Protein AF-0000000076747982 (afdb_homodimer)

Nearest PDB structures (foldseek):
  8bt1-assembly1_D  TM=6.580E-01  e=2.877E-02  Escherichia coli O157:H7
  3c4r-assembly1_B  TM=6.077E-01  e=3.330E-02  Escherichia coli O6
  8bt1-assembly1_D  TM=6.579E-01  e=3.708E-02  Escherichia coli O157:H7
  3c4r-assembly1_B  TM=6.077E-01  e=4.510E-02  Escherichia coli O6

Sequence (364 aa):
MQPSLKSVMHNAVVAWRSDATKEQIAEFIARNYHKMKIFEEEDCQPEPILKVPSAHNNPNNTQNLFRYVSRTSIEAKANIMDLLPAVIAAMPKARATAALNQFLNPLGFSVAAIGACNKNANRDQLLADFSKESSEAFRSVLLLSEHATHDQLRDAYRELQESAGSHEPLLHYIETLMAQKGMQPSLKSVMHNAVVAWRSDATKEQIAEFIARNYHKMKIFEEEDCQPEPILKVPSAHNNPNNTQNLFRYVSRTSIEAKANIMDLLPAVIAAMPKARATAALNQFLNPLGFSVAAIGACNKNANRDQLLADFSKESSEAFRSVLLLSEHATHDQLRDAYRELQESAGSHEPLLHYIETLMAQKG

Radius of gyration: 23.71 Å; Cα contacts (8 Å, |Δi|>4): 481; chains: 2; bounding box: 56×58×42 Å

Foldseek 3Di:
DQDDLLVLLLVLLVVCCVPDPLLVLLLQLLCLCVVVVLCPDPPADVDDQADHDDPVRSVVSSVSLNCLSPDDDPVSVNSCVSSVVSSLVSGDQVSSQVSVCSNCVVVPDHDDDDPPCDVCCVPSVLVVQLCVLVVQLVVLVVPQDPPRDPVSVVVNVVSVVSNVVSVVVVVVVVVVVVVVVD/DQDDLLVLLLVLLVVCCVPDPLLVLLLQLLCLCVVVVLCPDPPADVDDQADHDDPVRSVVSSVSLNCLSPDDDPVSVNSCVSSVVSSLVSGDQVSSQVSVCSNCVVVPDHDDDDPPCDVCCLVVVLVVQLCVLVVQLVVLVVPQDPPRDPVSVVVNVVSVVSNVVSVVVVVVVVVVVVVVVD

Organism: NCBI:txid190893

Structure (mmCIF, N/CA/C/O backbone):
data_AF-0000000076747982-model_v1
#
loop_
_entity.id
_entity.type
_entity.pdbx_description
1 polymer 'Bacterial toxin YdaT domain-containing protein'
#
loop_
_atom_site.group_PDB
_atom_site.id
_atom_site.type_symbol
_atom_site.label_atom_id
_atom_site.label_alt_id
_atom_site.label_comp_id
_atom_site.label_asym_id
_atom_site.label_entity_id
_atom_site.label_seq_id
_atom_site.pdbx_PDB_ins_code
_atom_site.Cartn_x
_atom_site.Cartn_y
_atom_site.Cartn_z
_atom_site.occupancy
_atom_site.B_iso_or_equiv
_atom_site.auth_seq_id
_atom_site.auth_comp_id
_atom_site.auth_asym_id
_atom_site.auth_atom_id
_atom_site.pdbx_PDB_model_num
ATOM 1 N N . MET A 1 1 ? -1.372 3.904 -18.062 1 77.06 1 MET A N 1
ATOM 2 C CA . MET A 1 1 ? -1.736 2.535 -17.703 1 77.06 1 MET A CA 1
ATOM 3 C C . MET A 1 1 ? -1.398 2.246 -16.234 1 77.06 1 MET A C 1
ATOM 5 O O . MET A 1 1 ? -0.401 2.748 -15.719 1 77.06 1 MET A O 1
ATOM 9 N N . GLN A 1 2 ? -2.293 1.589 -15.508 1 84.25 2 GLN A N 1
ATOM 10 C CA . GLN A 1 2 ? -2.074 1.188 -14.117 1 84.25 2 GLN A CA 1
ATOM 11 C C . GLN A 1 2 ? -0.955 0.155 -14.016 1 84.25 2 GLN A C 1
ATOM 13 O O . GLN A 1 2 ? -1.057 -0.937 -14.578 1 84.25 2 GLN A O 1
ATOM 18 N N . PRO A 1 3 ? 0.122 0.622 -13.445 1 87.56 3 PRO A N 1
ATOM 19 C CA . PRO A 1 3 ? 1.168 -0.39 -13.281 1 87.56 3 PRO A CA 1
ATOM 20 C C . PRO A 1 3 ? 0.778 -1.486 -12.289 1 87.56 3 PRO A C 1
ATOM 22 O O . PRO A 1 3 ? 0.004 -1.239 -11.367 1 87.56 3 PRO A O 1
ATOM 25 N N . SER A 1 4 ? 1.275 -2.684 -12.555 1 92.81 4 SER A N 1
ATOM 26 C CA . SER A 1 4 ? 1.073 -3.754 -11.586 1 92.81 4 SER A CA 1
ATOM 27 C C . SER A 1 4 ? 1.997 -3.594 -10.383 1 92.81 4 SER A C 1
ATOM 29 O O . SER A 1 4 ? 3.021 -2.914 -10.469 1 92.81 4 SER A O 1
ATOM 31 N N . LEU A 1 5 ? 1.564 -4.172 -9.273 1 94.94 5 LEU A N 1
ATOM 32 C CA . LEU A 1 5 ? 2.412 -4.133 -8.086 1 94.94 5 LEU A CA 1
ATOM 33 C C . LEU A 1 5 ? 3.75 -4.812 -8.352 1 94.94 5 LEU A C 1
ATOM 35 O O . LEU A 1 5 ? 4.801 -4.312 -7.938 1 94.94 5 LEU A O 1
ATOM 39 N N . LYS A 1 6 ? 3.74 -5.906 -9.031 1 94.62 6 LYS A N 1
ATOM 40 C CA . LYS A 1 6 ? 4.965 -6.648 -9.305 1 94.62 6 LYS A CA 1
ATOM 41 C C . LYS A 1 6 ? 5.93 -5.824 -10.156 1 94.62 6 LYS A C 1
ATOM 43 O O . LYS A 1 6 ? 7.137 -5.809 -9.898 1 94.62 6 LYS A O 1
ATOM 48 N N . SER A 1 7 ? 5.395 -5.156 -11.18 1 94.06 7 SER A N 1
ATOM 49 C CA . SER A 1 7 ? 6.246 -4.324 -12.023 1 94.06 7 SER A CA 1
ATOM 50 C C . SER A 1 7 ? 6.879 -3.189 -11.227 1 94.06 7 SER A C 1
ATOM 52 O O . SER A 1 7 ? 8.055 -2.875 -11.414 1 94.06 7 SER A O 1
ATOM 54 N N . VAL A 1 8 ? 6.133 -2.598 -10.375 1 95.62 8 VAL A N 1
ATOM 55 C CA . VAL A 1 8 ? 6.625 -1.501 -9.547 1 95.62 8 VAL A CA 1
ATOM 56 C C . VAL A 1 8 ? 7.707 -2.014 -8.602 1 95.62 8 VAL A C 1
ATOM 58 O O . VAL A 1 8 ? 8.734 -1.354 -8.414 1 95.62 8 VAL A O 1
ATOM 61 N N . MET A 1 9 ? 7.488 -3.207 -8.023 1 96.44 9 MET A N 1
ATOM 62 C CA . MET A 1 9 ? 8.477 -3.797 -7.129 1 96.44 9 MET A CA 1
ATOM 63 C C . MET A 1 9 ? 9.75 -4.164 -7.883 1 96.44 9 MET A C 1
ATOM 65 O O . MET A 1 9 ? 10.852 -3.98 -7.371 1 96.44 9 MET A O 1
ATOM 69 N N . HIS A 1 10 ? 9.508 -4.676 -9.039 1 96.44 10 HIS A N 1
ATOM 70 C CA . HIS A 1 10 ? 10.656 -4.973 -9.891 1 96.44 10 HIS A CA 1
ATOM 71 C C . HIS A 1 10 ? 11.5 -3.729 -10.133 1 96.44 10 HIS A C 1
ATOM 73 O O . HIS A 1 10 ? 12.719 -3.748 -9.922 1 96.44 10 HIS A O 1
ATOM 79 N N . ASN A 1 11 ? 10.859 -2.705 -10.547 1 95.69 11 ASN A N 1
ATOM 80 C CA . ASN A 1 11 ? 11.562 -1.459 -10.836 1 95.69 11 ASN A CA 1
ATOM 81 C C . ASN A 1 11 ? 12.273 -0.916 -9.594 1 95.69 11 ASN A C 1
ATOM 83 O O . ASN A 1 11 ? 13.391 -0.402 -9.68 1 95.69 11 ASN A O 1
ATOM 87 N N . ALA A 1 12 ? 11.641 -1.021 -8.453 1 96.56 12 ALA A N 1
ATOM 88 C CA . ALA A 1 12 ? 12.211 -0.525 -7.207 1 96.56 12 ALA A CA 1
ATOM 89 C C . ALA A 1 12 ? 13.453 -1.319 -6.82 1 96.56 12 ALA A C 1
ATOM 91 O O . ALA A 1 12 ? 14.461 -0.742 -6.402 1 96.56 12 ALA A O 1
ATOM 92 N N . VAL A 1 13 ? 13.414 -2.641 -6.988 1 97.5 13 VAL A N 1
ATOM 93 C CA . VAL A 1 13 ? 14.547 -3.498 -6.652 1 97.5 13 VAL A CA 1
ATOM 94 C C . VAL A 1 13 ? 15.703 -3.232 -7.613 1 97.5 13 VAL A C 1
ATOM 96 O O . VAL A 1 13 ? 16.859 -3.158 -7.199 1 97.5 13 VAL A O 1
ATOM 99 N N . VAL A 1 14 ? 15.344 -3.025 -8.891 1 95.81 14 VAL A N 1
ATOM 100 C CA . VAL A 1 14 ? 16.375 -2.727 -9.891 1 95.81 14 VAL A CA 1
ATOM 101 C C . VAL A 1 14 ? 17.016 -1.376 -9.586 1 95.81 14 VAL A C 1
ATOM 103 O O . VAL A 1 14 ? 18.234 -1.238 -9.633 1 95.81 14 VAL A O 1
ATOM 106 N N . ALA A 1 15 ? 16.25 -0.436 -9.219 1 94.12 15 ALA A N 1
ATOM 107 C CA . ALA A 1 15 ? 16.766 0.884 -8.867 1 94.12 15 ALA A CA 1
ATOM 108 C C . ALA A 1 15 ? 17.625 0.823 -7.605 1 94.12 15 ALA A C 1
ATOM 110 O O . ALA A 1 15 ? 18.562 1.6 -7.449 1 94.12 15 ALA A O 1
ATOM 111 N N . TRP A 1 16 ? 17.281 -0.087 -6.734 1 95.25 16 TRP A N 1
ATOM 112 C CA . TRP A 1 16 ? 18.016 -0.288 -5.488 1 95.25 16 TRP A CA 1
ATOM 113 C C . TRP A 1 16 ? 19.469 -0.693 -5.77 1 95.25 16 TRP A C 1
ATOM 115 O O . TRP A 1 16 ? 20.344 -0.472 -4.938 1 95.25 16 TRP A O 1
ATOM 125 N N . ARG A 1 17 ? 19.75 -1.155 -6.973 1 95.44 17 ARG A N 1
ATOM 126 C CA . ARG A 1 17 ? 21.078 -1.623 -7.359 1 95.44 17 ARG A CA 1
ATOM 127 C C . ARG A 1 17 ? 22.062 -0.459 -7.477 1 95.44 17 ARG A C 1
ATOM 129 O O . ARG A 1 17 ? 23.281 -0.663 -7.504 1 95.44 17 ARG A O 1
ATOM 136 N N . SER A 1 18 ? 21.547 0.75 -7.492 1 92.25 18 SER A N 1
ATOM 137 C CA . SER A 1 18 ? 22.422 1.927 -7.504 1 92.25 18 SER A CA 1
ATOM 138 C C . SER A 1 18 ? 23.125 2.113 -6.164 1 92.25 18 SER A C 1
ATOM 140 O O . SER A 1 18 ? 24.172 2.74 -6.094 1 92.25 18 SER A O 1
ATOM 142 N N . ASP A 1 19 ? 22.594 1.542 -5.09 1 90.06 19 ASP A N 1
ATOM 143 C CA . ASP A 1 19 ? 23.094 1.771 -3.732 1 90.06 19 ASP A CA 1
ATOM 144 C C . ASP A 1 19 ? 23.656 0.489 -3.129 1 90.06 19 ASP A C 1
ATOM 146 O O . ASP A 1 19 ? 24.359 0.531 -2.121 1 90.06 19 ASP A O 1
ATOM 150 N N . ALA A 1 20 ? 23.297 -0.632 -3.691 1 92.25 20 ALA A N 1
ATOM 151 C CA . ALA A 1 20 ? 23.672 -1.931 -3.139 1 92.25 20 ALA A CA 1
ATOM 152 C C . ALA A 1 20 ? 23.844 -2.967 -4.246 1 92.25 20 ALA A C 1
ATOM 154 O O . ALA A 1 20 ? 23.234 -2.855 -5.309 1 92.25 20 ALA A O 1
ATOM 155 N N . THR A 1 21 ? 24.672 -3.938 -3.963 1 95.81 21 THR A N 1
ATOM 156 C CA . THR A 1 21 ? 24.844 -5.027 -4.918 1 95.81 21 THR A CA 1
ATOM 157 C C . THR A 1 21 ? 23.656 -5.977 -4.875 1 95.81 21 THR A C 1
ATOM 159 O O . THR A 1 21 ? 22.891 -5.984 -3.906 1 95.81 21 THR A O 1
ATOM 162 N N . LYS A 1 22 ? 23.547 -6.809 -5.949 1 97.06 22 LYS A N 1
ATOM 163 C CA . LYS A 1 22 ? 22.5 -7.828 -6.004 1 97.06 22 LYS A CA 1
ATOM 164 C C . LYS A 1 22 ? 22.562 -8.75 -4.793 1 97.06 22 LYS A C 1
ATOM 166 O O . LYS A 1 22 ? 21.547 -9.117 -4.223 1 97.06 22 LYS A O 1
ATOM 171 N N . GLU A 1 23 ? 23.75 -9.117 -4.402 1 96.94 23 GLU A N 1
ATOM 172 C CA . GLU A 1 23 ? 23.953 -10.031 -3.281 1 96.94 23 GLU A CA 1
ATOM 173 C C . GLU A 1 23 ? 23.5 -9.398 -1.966 1 96.94 23 GLU A C 1
ATOM 175 O O . GLU A 1 23 ? 22.875 -10.062 -1.136 1 96.94 23 GLU A O 1
ATOM 180 N N . GLN A 1 24 ? 23.844 -8.18 -1.798 1 96.88 24 GLN A N 1
ATOM 181 C CA . GLN A 1 24 ? 23.438 -7.469 -0.592 1 96.88 24 GLN A CA 1
ATOM 182 C C . GLN A 1 24 ? 21.922 -7.359 -0.508 1 96.88 24 GLN A C 1
ATOM 184 O O . GLN A 1 24 ? 21.328 -7.605 0.548 1 96.88 24 GLN A O 1
ATOM 189 N N . ILE A 1 25 ? 21.328 -6.926 -1.587 1 97.75 25 ILE A N 1
ATOM 190 C CA . ILE A 1 25 ? 19.891 -6.77 -1.634 1 97.75 25 ILE A CA 1
ATOM 191 C C . ILE A 1 25 ? 19.203 -8.102 -1.306 1 97.75 25 ILE A C 1
ATOM 193 O O . ILE A 1 25 ? 18.312 -8.156 -0.468 1 97.75 25 ILE A O 1
ATOM 197 N N . ALA A 1 26 ? 19.672 -9.164 -1.912 1 98.31 26 ALA A N 1
ATOM 198 C CA . ALA A 1 26 ? 19.109 -10.492 -1.663 1 98.31 26 ALA A CA 1
ATOM 199 C C . ALA A 1 26 ? 19.281 -10.891 -0.201 1 98.31 26 ALA A C 1
ATOM 201 O O . ALA A 1 26 ? 18.375 -11.477 0.398 1 98.31 26 ALA A O 1
ATOM 202 N N . GLU A 1 27 ? 20.391 -10.594 0.312 1 97.38 27 GLU A N 1
ATOM 203 C CA . GLU A 1 27 ? 20.641 -10.922 1.713 1 97.38 27 GLU A CA 1
ATOM 204 C C . GLU A 1 27 ? 19.703 -10.141 2.637 1 97.38 27 GLU A C 1
ATOM 206 O O . GLU A 1 27 ? 19.172 -10.688 3.602 1 97.38 27 GLU A O 1
ATOM 211 N N . PHE A 1 28 ? 19.547 -8.836 2.369 1 97.12 28 PHE A N 1
ATOM 212 C CA . PHE A 1 28 ? 18.656 -8.008 3.172 1 97.12 28 PHE A CA 1
ATOM 213 C C . PHE A 1 28 ? 17.234 -8.578 3.154 1 97.12 28 PHE A C 1
ATOM 215 O O . PHE A 1 28 ? 16.609 -8.711 4.203 1 97.12 28 PHE A O 1
ATOM 222 N N . ILE A 1 29 ? 16.797 -8.953 2.018 1 98.38 29 ILE A N 1
ATOM 223 C CA . ILE A 1 29 ? 15.422 -9.438 1.866 1 98.38 29 ILE A CA 1
ATOM 224 C C . ILE A 1 29 ? 15.289 -10.812 2.518 1 98.38 29 ILE A C 1
ATOM 226 O O . ILE A 1 29 ? 14.336 -11.07 3.25 1 98.38 29 ILE A O 1
ATOM 230 N N . ALA A 1 30 ? 16.266 -11.656 2.318 1 98.5 30 ALA A N 1
ATOM 231 C CA . ALA A 1 30 ? 16.234 -12.984 2.934 1 98.5 30 ALA A CA 1
ATOM 232 C C . ALA A 1 30 ? 16.25 -12.883 4.457 1 98.5 30 ALA A C 1
ATOM 234 O O . ALA A 1 30 ? 15.562 -13.633 5.145 1 98.5 30 ALA A O 1
ATOM 235 N N . ARG A 1 31 ? 17.047 -12 4.949 1 97.31 31 ARG A N 1
ATOM 236 C CA . ARG A 1 31 ? 17.109 -11.797 6.391 1 97.31 31 ARG A CA 1
ATOM 237 C C . ARG A 1 31 ? 15.742 -11.375 6.945 1 97.31 31 ARG A C 1
ATOM 239 O O . ARG A 1 31 ? 15.297 -11.898 7.969 1 97.31 31 ARG A O 1
ATOM 246 N N . ASN A 1 32 ? 15.133 -10.469 6.312 1 96.94 32 ASN A N 1
ATOM 247 C CA . ASN A 1 32 ? 13.812 -10.047 6.762 1 96.94 32 ASN A CA 1
ATOM 248 C C . ASN A 1 32 ? 12.781 -11.156 6.617 1 96.94 32 ASN A C 1
ATOM 250 O O . ASN A 1 32 ? 11.906 -11.32 7.469 1 96.94 32 ASN A O 1
ATOM 254 N N . TYR A 1 33 ? 12.898 -11.953 5.559 1 97.31 33 TYR A N 1
ATOM 255 C CA . TYR A 1 33 ? 12.031 -13.102 5.312 1 97.31 33 TYR A CA 1
ATOM 256 C C . TYR A 1 33 ? 12.078 -14.078 6.48 1 97.31 33 TYR A C 1
ATOM 258 O O . TYR A 1 33 ? 11.039 -14.555 6.945 1 97.31 33 TYR A O 1
ATOM 266 N N . HIS A 1 34 ? 13.211 -14.289 6.996 1 96.69 34 HIS A N 1
ATOM 267 C CA . HIS A 1 34 ? 13.383 -15.242 8.086 1 96.69 34 HIS A CA 1
ATOM 268 C C . HIS A 1 34 ? 13.125 -14.586 9.438 1 96.69 34 HIS A C 1
ATOM 270 O O . HIS A 1 34 ? 12.562 -15.219 10.344 1 96.69 34 HIS A O 1
ATOM 276 N N . LYS A 1 35 ? 13.516 -13.328 9.547 1 95.06 35 LYS A N 1
ATOM 277 C CA . LYS A 1 35 ? 13.258 -12.602 10.781 1 95.06 35 LYS A CA 1
ATOM 278 C C . LYS A 1 35 ? 11.758 -12.492 11.055 1 95.06 35 LYS A C 1
ATOM 280 O O . LYS A 1 35 ? 11.312 -12.656 12.195 1 95.06 35 LYS A O 1
ATOM 285 N N . MET A 1 36 ? 11.023 -12.258 10.023 1 94.25 36 MET A N 1
ATOM 286 C CA . MET A 1 36 ? 9.586 -12.078 10.156 1 94.25 36 MET A CA 1
ATOM 287 C C . MET A 1 36 ? 8.867 -13.422 10.156 1 94.25 36 MET A C 1
ATOM 289 O O . MET A 1 36 ? 7.641 -13.477 10.289 1 94.25 36 MET A O 1
ATOM 293 N N . LYS A 1 37 ? 9.562 -14.492 9.945 1 93.88 37 LYS A N 1
ATOM 294 C CA . LYS A 1 37 ? 9.039 -15.859 9.906 1 93.88 37 LYS A CA 1
ATOM 295 C C . LYS A 1 37 ? 7.902 -15.984 8.898 1 93.88 37 LYS A C 1
ATOM 297 O O . LYS A 1 37 ? 6.855 -16.562 9.203 1 93.88 37 LYS A O 1
ATOM 302 N N . ILE A 1 38 ? 8.156 -15.406 7.742 1 93.75 38 ILE A N 1
ATOM 303 C CA . ILE A 1 38 ? 7.137 -15.383 6.703 1 93.75 38 ILE A CA 1
ATOM 304 C C . ILE A 1 38 ? 6.859 -16.812 6.219 1 93.75 38 ILE A C 1
ATOM 306 O O . ILE A 1 38 ? 5.719 -17.156 5.891 1 93.75 38 ILE A O 1
ATOM 310 N N . PHE A 1 39 ? 7.816 -17.672 6.273 1 91.75 39 PHE A N 1
ATOM 311 C CA . PHE A 1 39 ? 7.699 -19.047 5.828 1 91.75 39 PHE A CA 1
ATOM 312 C C . PHE A 1 39 ? 6.727 -19.828 6.715 1 91.75 39 PHE A C 1
ATOM 314 O O . PHE A 1 39 ? 6.289 -20.922 6.359 1 91.75 39 PHE A O 1
ATOM 321 N N . GLU A 1 40 ? 6.367 -19.266 7.84 1 90.56 40 GLU A N 1
ATOM 322 C CA . GLU A 1 40 ? 5.465 -19.953 8.766 1 90.56 40 GLU A CA 1
ATOM 323 C C . GLU A 1 40 ? 4.027 -19.469 8.578 1 90.56 40 GLU A C 1
ATOM 325 O O . GLU A 1 40 ? 3.1 -20.031 9.164 1 90.56 40 GLU A O 1
ATOM 330 N N . GLU A 1 41 ? 3.889 -18.406 7.824 1 87 41 GLU A N 1
ATOM 331 C CA . GLU A 1 41 ? 2.539 -17.906 7.578 1 87 41 GLU A CA 1
ATOM 332 C C . GLU A 1 41 ? 1.677 -18.953 6.887 1 87 41 GLU A C 1
ATOM 334 O O . GLU A 1 41 ? 2.141 -19.641 5.977 1 87 41 GLU A O 1
ATOM 339 N N . GLU A 1 42 ? 0.458 -19.109 7.281 1 81.69 42 GLU A N 1
ATOM 340 C CA . GLU A 1 42 ? -0.448 -20.172 6.852 1 81.69 42 GLU A CA 1
ATOM 341 C C . GLU A 1 42 ? -0.638 -20.156 5.34 1 81.69 42 GLU A C 1
ATOM 343 O O . GLU A 1 42 ? -0.764 -21.203 4.715 1 81.69 42 GLU A O 1
ATOM 348 N N . ASP A 1 43 ? -0.575 -19.047 4.738 1 84.06 43 ASP A N 1
ATOM 349 C CA . ASP A 1 43 ? -0.856 -18.922 3.309 1 84.06 43 ASP A CA 1
ATOM 350 C C . ASP A 1 43 ? 0.422 -19.062 2.484 1 84.06 43 ASP A C 1
ATOM 352 O O . ASP A 1 43 ? 0.369 -19.141 1.257 1 84.06 43 ASP A O 1
ATOM 356 N N . CYS A 1 44 ? 1.488 -19.078 3.148 1 87.62 44 CYS A N 1
ATOM 357 C CA . CYS A 1 44 ? 2.756 -19.125 2.426 1 87.62 44 CYS A CA 1
ATOM 358 C C . CYS A 1 44 ? 3.051 -20.531 1.923 1 87.62 44 CYS A C 1
ATOM 360 O O . CYS A 1 44 ? 2.549 -21.516 2.477 1 87.62 44 CYS A O 1
ATOM 362 N N . GLN A 1 45 ? 3.83 -20.578 0.911 1 87 45 GLN A N 1
ATOM 363 C CA . GLN A 1 45 ? 4.27 -21.875 0.371 1 87 45 GLN A CA 1
ATOM 364 C C . GLN A 1 45 ? 5.027 -22.672 1.419 1 87 45 GLN A C 1
ATOM 366 O O . GLN A 1 45 ? 5.773 -22.109 2.223 1 87 45 GLN A O 1
ATOM 371 N N . PRO A 1 46 ? 4.812 -23.938 1.397 1 80.94 46 PRO A N 1
ATOM 372 C CA . PRO A 1 46 ? 5.395 -24.797 2.422 1 80.94 46 PRO A CA 1
ATOM 373 C C . PRO A 1 46 ? 6.922 -24.797 2.402 1 80.94 46 PRO A C 1
ATOM 375 O O . PRO A 1 46 ? 7.555 -24.859 3.457 1 80.94 46 PRO A O 1
ATOM 378 N N . GLU A 1 47 ? 7.469 -24.828 1.196 1 87.62 47 GLU A N 1
ATOM 379 C CA . GLU A 1 47 ? 8.922 -24.75 1.114 1 87.62 47 GLU A CA 1
ATOM 380 C C . GLU A 1 47 ? 9.414 -23.312 1.153 1 87.62 47 GLU A C 1
ATOM 382 O O . GLU A 1 47 ? 8.836 -22.438 0.493 1 87.62 47 GLU A O 1
ATOM 387 N N . PRO A 1 48 ? 10.43 -23.156 1.958 1 92.06 48 PRO A N 1
ATOM 388 C CA . PRO A 1 48 ? 10.945 -21.781 2.02 1 92.06 48 PRO A CA 1
ATOM 389 C C . PRO A 1 48 ? 11.344 -21.25 0.647 1 92.06 48 PRO A C 1
ATOM 391 O O . PRO A 1 48 ? 12.031 -21.922 -0.117 1 92.06 48 PRO A O 1
ATOM 394 N N . ILE A 1 49 ? 10.891 -20.062 0.376 1 96.12 49 ILE A N 1
ATOM 395 C CA . ILE A 1 49 ? 11.164 -19.406 -0.895 1 96.12 49 ILE A CA 1
ATOM 396 C C . ILE A 1 49 ? 12.641 -19 -0.959 1 96.12 49 ILE A C 1
ATOM 398 O O . ILE A 1 49 ? 13.289 -19.172 -1.993 1 96.12 49 ILE A O 1
ATOM 402 N N . LEU A 1 50 ? 13.109 -18.484 0.169 1 97.56 50 LEU A N 1
ATOM 403 C CA . LEU A 1 50 ? 14.516 -18.141 0.34 1 97.56 50 LEU A CA 1
ATOM 404 C C . LEU A 1 50 ? 15.117 -18.875 1.535 1 97.56 50 LEU A C 1
ATOM 406 O O . LEU A 1 50 ? 14.461 -19.031 2.564 1 97.56 50 LEU A O 1
ATOM 410 N N . LYS A 1 51 ? 16.359 -19.297 1.374 1 97.44 51 LYS A N 1
ATOM 411 C CA . LYS A 1 51 ? 17.062 -19.984 2.451 1 97.44 51 LYS A CA 1
ATOM 412 C C . LYS A 1 51 ? 17.641 -18.984 3.455 1 97.44 51 LYS A C 1
ATOM 414 O O . LYS A 1 51 ? 17.703 -17.797 3.184 1 97.44 51 LYS A O 1
ATOM 419 N N . VAL A 1 52 ? 18.016 -19.547 4.617 1 96.94 52 VAL A N 1
ATOM 420 C CA . VAL A 1 52 ? 18.641 -18.719 5.641 1 96.94 52 VAL A CA 1
ATOM 421 C C . VAL A 1 52 ? 19.922 -18.094 5.09 1 96.94 52 VAL A C 1
ATOM 423 O O . VAL A 1 52 ? 20.75 -18.797 4.496 1 96.94 52 VAL A O 1
ATOM 426 N N . PRO A 1 53 ? 20.016 -16.812 5.324 1 95.94 53 PRO A N 1
ATOM 427 C CA . PRO A 1 53 ? 21.219 -16.172 4.785 1 95.94 53 PRO A CA 1
ATOM 428 C C . PRO A 1 53 ? 22.516 -16.766 5.34 1 95.94 53 PRO A C 1
ATOM 430 O O . PRO A 1 53 ? 22.625 -16.984 6.551 1 95.94 53 PRO A O 1
ATOM 433 N N . SER A 1 54 ? 23.438 -17.109 4.508 1 96 54 SER A N 1
ATOM 434 C CA . SER A 1 54 ? 24.781 -17.609 4.785 1 96 54 SER A CA 1
ATOM 435 C C . SER A 1 54 ? 25.656 -17.531 3.545 1 96 54 SER A C 1
ATOM 437 O O . SER A 1 54 ? 25.172 -17.344 2.432 1 96 54 SER A O 1
ATOM 439 N N . ALA A 1 55 ? 26.891 -17.641 3.793 1 94.62 55 ALA A N 1
ATOM 440 C CA . ALA A 1 55 ? 27.828 -17.641 2.67 1 94.62 55 ALA A CA 1
ATOM 441 C C . ALA A 1 55 ? 27.469 -18.719 1.649 1 94.62 55 ALA A C 1
ATOM 443 O O . ALA A 1 55 ? 27.594 -18.5 0.442 1 94.62 55 ALA A O 1
ATOM 444 N N . HIS A 1 56 ? 27 -19.812 2.143 1 96.31 56 HIS A N 1
ATOM 445 C CA . HIS A 1 56 ? 26.656 -20.953 1.304 1 96.31 56 HIS A CA 1
ATOM 446 C C . HIS A 1 56 ? 25.344 -20.703 0.561 1 96.31 56 HIS A C 1
ATOM 448 O O . HIS A 1 56 ? 25.219 -21.047 -0.618 1 96.31 56 HIS A O 1
ATOM 454 N N . ASN A 1 57 ? 24.359 -20.125 1.111 1 97.5 57 ASN A N 1
ATOM 455 C CA . ASN A 1 57 ? 23 -19.984 0.576 1 97.5 57 ASN A CA 1
ATOM 456 C C . ASN A 1 57 ? 22.844 -18.703 -0.24 1 97.5 57 ASN A C 1
ATOM 458 O O . ASN A 1 57 ? 21.969 -18.609 -1.098 1 97.5 57 ASN A O 1
ATOM 462 N N . ASN A 1 58 ? 23.672 -17.688 -0.081 1 96.75 58 ASN A N 1
ATOM 463 C CA . ASN A 1 58 ? 23.484 -16.344 -0.616 1 96.75 58 ASN A CA 1
ATOM 464 C C . ASN A 1 58 ? 23.5 -16.344 -2.143 1 96.75 58 ASN A C 1
ATOM 466 O O . ASN A 1 58 ? 22.703 -15.656 -2.775 1 96.75 58 ASN A O 1
ATOM 470 N N . PRO A 1 59 ? 24.422 -17.141 -2.744 1 97.56 59 PRO A N 1
ATOM 471 C CA . PRO A 1 59 ? 24.375 -17.156 -4.207 1 97.56 59 PRO A CA 1
ATOM 472 C C . PRO A 1 59 ? 23.047 -17.656 -4.758 1 97.56 59 PRO A C 1
ATOM 474 O O . PRO A 1 59 ? 22.5 -17.078 -5.695 1 97.56 59 PRO A O 1
ATOM 477 N N . ASN A 1 60 ? 22.516 -18.688 -4.156 1 97.5 60 ASN A N 1
ATOM 478 C CA . ASN A 1 60 ? 21.234 -19.219 -4.582 1 97.5 60 ASN A CA 1
ATOM 479 C C . ASN A 1 60 ? 20.094 -18.25 -4.273 1 97.5 60 ASN A C 1
ATOM 481 O O . ASN A 1 60 ? 19.188 -18.078 -5.09 1 97.5 60 ASN A O 1
ATOM 485 N N . ASN A 1 61 ? 20.109 -17.703 -3.076 1 98.06 61 ASN A N 1
ATOM 486 C CA . ASN A 1 61 ? 19.109 -16.688 -2.719 1 98.06 61 ASN A CA 1
ATOM 487 C C . ASN A 1 61 ? 19.094 -15.539 -3.715 1 98.06 61 ASN A C 1
ATOM 489 O O . ASN A 1 61 ? 18.016 -15.078 -4.121 1 98.06 61 ASN A O 1
ATOM 493 N N . THR A 1 62 ? 20.328 -15.094 -4.125 1 98.19 62 THR A N 1
ATOM 494 C CA . THR A 1 62 ? 20.469 -13.969 -5.047 1 98.19 62 THR A CA 1
ATOM 495 C C . THR A 1 62 ? 19.875 -14.312 -6.41 1 98.19 62 THR A C 1
ATOM 497 O O . THR A 1 62 ? 19.062 -13.562 -6.945 1 98.19 62 THR A O 1
ATOM 500 N N . GLN A 1 63 ? 20.234 -15.469 -6.871 1 97.81 63 GLN A N 1
ATOM 501 C CA . GLN A 1 63 ? 19.766 -15.898 -8.18 1 97.81 63 GLN A CA 1
ATOM 502 C C . GLN A 1 63 ? 18.25 -16.078 -8.18 1 97.81 63 GLN A C 1
ATOM 504 O O . GLN A 1 63 ? 17.562 -15.594 -9.086 1 97.81 63 GLN A O 1
ATOM 509 N N . ASN A 1 64 ? 17.75 -16.734 -7.188 1 97.38 64 ASN A N 1
ATOM 510 C CA . ASN A 1 64 ? 16.312 -17.016 -7.105 1 97.38 64 ASN A CA 1
ATOM 511 C C . ASN A 1 64 ? 15.508 -15.727 -6.93 1 97.38 64 ASN A C 1
ATOM 513 O O . ASN A 1 64 ? 14.5 -15.523 -7.613 1 97.38 64 ASN A O 1
ATOM 517 N N . LEU A 1 65 ? 15.953 -14.836 -6.047 1 97.88 65 LEU A N 1
ATOM 518 C CA . LEU A 1 65 ? 15.211 -13.602 -5.785 1 97.88 65 LEU A CA 1
ATOM 519 C C . LEU A 1 65 ? 15.094 -12.766 -7.055 1 97.88 65 LEU A C 1
ATOM 521 O O . LEU A 1 65 ? 14 -12.312 -7.406 1 97.88 65 LEU A O 1
ATOM 525 N N . PHE A 1 66 ? 16.172 -12.594 -7.75 1 97.62 66 PHE A N 1
ATOM 526 C CA . PHE A 1 66 ? 16.156 -11.719 -8.914 1 97.62 66 PHE A CA 1
ATOM 527 C C . PHE A 1 66 ? 15.422 -12.383 -10.078 1 97.62 66 PHE A C 1
ATOM 529 O O .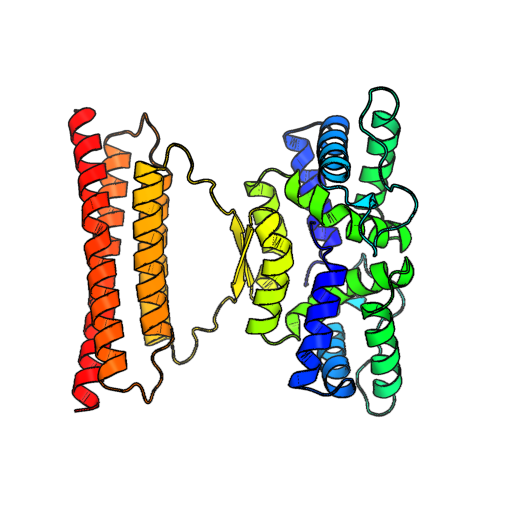 PHE A 1 66 ? 14.836 -11.695 -10.914 1 97.62 66 PHE A O 1
ATOM 536 N N . ARG A 1 67 ? 15.406 -13.703 -10.047 1 97.06 67 ARG A N 1
ATOM 537 C CA . ARG A 1 67 ? 14.547 -14.414 -10.992 1 97.06 67 ARG A CA 1
ATOM 538 C C . ARG A 1 67 ? 13.078 -14.164 -10.695 1 97.06 67 ARG A C 1
ATOM 540 O O . ARG A 1 67 ? 12.289 -13.867 -11.594 1 97.06 67 ARG A O 1
ATOM 547 N N . TYR A 1 68 ? 12.719 -14.305 -9.453 1 96.5 68 TYR A N 1
ATOM 548 C CA . TYR A 1 68 ? 11.328 -14.094 -9.047 1 96.5 68 TYR A CA 1
ATOM 549 C C . TYR A 1 68 ? 10.883 -12.672 -9.359 1 96.5 68 TYR A C 1
ATOM 551 O O . TYR A 1 68 ? 9.75 -12.461 -9.797 1 96.5 68 TYR A O 1
ATOM 559 N N . VAL A 1 69 ? 11.742 -11.719 -9.117 1 95.88 69 VAL A N 1
ATOM 560 C CA . VAL A 1 69 ? 11.398 -10.312 -9.266 1 95.88 69 VAL A CA 1
ATOM 561 C C . VAL A 1 69 ? 11.266 -9.961 -10.75 1 95.88 69 VAL A C 1
ATOM 563 O O . VAL A 1 69 ? 10.398 -9.18 -11.141 1 95.88 69 VAL A O 1
ATOM 566 N N . SER A 1 70 ? 12.016 -10.547 -11.586 1 95.06 70 SER A N 1
ATOM 567 C CA . SER A 1 70 ? 12.086 -10.164 -12.992 1 95.06 70 SER A CA 1
ATOM 568 C C . SER A 1 70 ? 11.062 -10.938 -13.828 1 95.06 70 SER A C 1
ATOM 570 O O . SER A 1 70 ? 10.5 -10.398 -14.773 1 95.06 70 SER A O 1
ATOM 572 N N . ARG A 1 71 ? 10.781 -12.172 -13.508 1 94.5 71 ARG A N 1
ATOM 573 C CA . ARG A 1 71 ? 9.914 -13.023 -14.32 1 94.5 71 ARG A CA 1
ATOM 574 C C . ARG A 1 71 ? 8.445 -12.711 -14.062 1 94.5 71 ARG A C 1
ATOM 576 O O . ARG A 1 71 ? 8.102 -12.109 -13.047 1 94.5 71 ARG A O 1
ATOM 583 N N . THR A 1 72 ? 7.66 -13.117 -15.008 1 92.06 72 THR A N 1
ATOM 584 C CA . THR A 1 72 ? 6.234 -12.82 -14.922 1 92.06 72 THR A CA 1
ATOM 585 C C . THR A 1 72 ? 5.418 -14.109 -14.867 1 92.06 72 THR A C 1
ATOM 587 O O . THR A 1 72 ? 4.207 -14.094 -15.086 1 92.06 72 THR A O 1
ATOM 590 N N . SER A 1 73 ? 6.078 -15.211 -14.625 1 93.81 73 SER A N 1
ATOM 591 C CA . SER A 1 73 ? 5.391 -16.5 -14.539 1 93.81 73 SER A CA 1
ATOM 592 C C . SER A 1 73 ? 4.469 -16.547 -13.32 1 93.81 73 SER A C 1
ATOM 594 O O . SER A 1 73 ? 4.598 -15.727 -12.406 1 93.81 73 SER A O 1
ATOM 596 N N . ILE A 1 74 ? 3.576 -17.516 -13.367 1 94.31 74 ILE A N 1
ATOM 597 C CA . ILE A 1 74 ? 2.645 -17.766 -12.266 1 94.31 74 ILE A CA 1
ATOM 598 C C . ILE A 1 74 ? 3.422 -18.016 -10.977 1 94.31 74 ILE A C 1
ATOM 600 O O . ILE A 1 74 ? 3.1 -17.438 -9.93 1 94.31 74 ILE A O 1
ATOM 604 N N . GLU A 1 75 ? 4.445 -18.812 -11.031 1 94.38 75 GLU A N 1
ATOM 605 C CA . GLU A 1 75 ? 5.266 -19.125 -9.867 1 94.38 75 GLU A CA 1
ATOM 606 C C . GLU A 1 75 ? 5.977 -17.875 -9.344 1 94.38 75 GLU A C 1
ATOM 608 O O . GLU A 1 75 ? 6.062 -17.672 -8.133 1 94.38 75 GLU A O 1
ATOM 613 N N . ALA A 1 76 ? 6.5 -17.078 -10.258 1 95.88 76 ALA A N 1
ATOM 614 C CA . ALA A 1 76 ? 7.211 -15.867 -9.875 1 95.88 76 ALA A CA 1
ATOM 615 C C . ALA A 1 76 ? 6.281 -14.891 -9.148 1 95.88 76 ALA A C 1
ATOM 617 O O . ALA A 1 76 ? 6.66 -14.297 -8.141 1 95.88 76 ALA A O 1
ATOM 618 N N . LYS A 1 77 ? 5.129 -14.789 -9.633 1 95.56 77 LYS A N 1
ATOM 619 C CA . LYS A 1 77 ? 4.145 -13.898 -9.016 1 95.56 77 LYS A CA 1
ATOM 620 C C . LYS A 1 77 ? 3.771 -14.375 -7.617 1 95.56 77 LYS A C 1
ATOM 622 O O . LYS A 1 77 ? 3.693 -13.578 -6.684 1 95.56 77 LYS A O 1
ATOM 627 N N . ALA A 1 78 ? 3.555 -15.664 -7.488 1 95.62 78 ALA A N 1
ATOM 628 C CA . ALA A 1 78 ? 3.217 -16.234 -6.188 1 95.62 78 ALA A CA 1
ATOM 629 C C . ALA A 1 78 ? 4.348 -16.031 -5.188 1 95.62 78 ALA A C 1
ATOM 631 O O . ALA A 1 78 ? 4.102 -15.703 -4.02 1 95.62 78 ALA A O 1
ATOM 632 N N . ASN A 1 79 ? 5.578 -16.219 -5.656 1 96.25 79 ASN A N 1
ATOM 633 C CA . ASN A 1 79 ? 6.73 -16.016 -4.785 1 96.25 79 ASN A CA 1
ATOM 634 C C . ASN A 1 79 ? 6.848 -14.57 -4.32 1 96.25 79 ASN A C 1
ATOM 636 O O . ASN A 1 79 ? 7.098 -14.312 -3.141 1 96.25 79 ASN A O 1
ATOM 640 N N . ILE A 1 80 ? 6.609 -13.641 -5.219 1 96.5 80 ILE A N 1
ATOM 641 C CA . ILE A 1 80 ? 6.723 -12.234 -4.855 1 96.5 80 ILE A CA 1
ATOM 642 C C . ILE A 1 80 ? 5.586 -11.852 -3.914 1 96.5 80 ILE A C 1
ATOM 644 O O . ILE A 1 80 ? 5.781 -11.078 -2.975 1 96.5 80 ILE A O 1
ATOM 648 N N . MET A 1 81 ? 4.43 -12.438 -4.168 1 96.19 81 MET A N 1
ATOM 649 C CA . MET A 1 81 ? 3.314 -12.203 -3.256 1 96.19 81 MET A CA 1
ATOM 650 C C . MET A 1 81 ? 3.688 -12.578 -1.826 1 96.19 81 MET A C 1
ATOM 652 O O . MET A 1 81 ? 3.441 -11.812 -0.893 1 96.19 81 MET A O 1
ATOM 656 N N . ASP A 1 82 ? 4.32 -13.68 -1.637 1 95.81 82 ASP A N 1
ATOM 657 C CA . ASP A 1 82 ? 4.684 -14.156 -0.306 1 95.81 82 ASP A CA 1
ATOM 658 C C . ASP A 1 82 ? 5.883 -13.383 0.245 1 95.81 82 ASP A C 1
ATOM 660 O O . ASP A 1 82 ? 5.992 -13.188 1.456 1 95.81 82 ASP A O 1
ATOM 664 N N . LEU A 1 83 ? 6.73 -12.859 -0.661 1 96.94 83 LEU A N 1
ATOM 665 C CA . LEU A 1 83 ? 7.961 -12.195 -0.244 1 96.94 83 LEU A CA 1
ATOM 666 C C . LEU A 1 83 ? 7.727 -10.703 -0.008 1 96.94 83 LEU A C 1
ATOM 668 O O . LEU A 1 83 ? 8.602 -10.008 0.513 1 96.94 83 LEU A O 1
ATOM 672 N N . LEU A 1 84 ? 6.559 -10.25 -0.319 1 97.56 84 LEU A N 1
ATOM 673 C CA . LEU A 1 84 ? 6.277 -8.82 -0.372 1 97.56 84 LEU A CA 1
ATOM 674 C C . LEU A 1 84 ? 6.605 -8.148 0.958 1 97.56 84 LEU A C 1
ATOM 676 O O . LEU A 1 84 ? 7.293 -7.125 0.991 1 97.56 84 LEU A O 1
ATOM 680 N N . PRO A 1 85 ? 6.176 -8.719 2.1 1 97.38 85 PRO A N 1
ATOM 681 C CA . PRO A 1 85 ? 6.512 -8.039 3.355 1 97.38 85 PRO A CA 1
ATOM 682 C C . PRO A 1 85 ? 8.016 -7.902 3.566 1 97.38 85 PRO A C 1
ATOM 684 O O . PRO A 1 85 ? 8.484 -6.859 4.031 1 97.38 85 PRO A O 1
ATOM 687 N N . ALA A 1 86 ? 8.758 -8.883 3.201 1 98 86 ALA A N 1
ATOM 688 C CA . ALA A 1 86 ? 10.203 -8.859 3.377 1 98 86 ALA A CA 1
ATOM 689 C C . ALA A 1 86 ? 10.859 -7.863 2.422 1 98 86 ALA A C 1
ATOM 691 O O . ALA A 1 86 ? 11.797 -7.156 2.799 1 98 86 ALA A O 1
ATOM 692 N N . VAL A 1 87 ? 10.352 -7.82 1.178 1 98.31 87 VAL A N 1
ATOM 693 C CA . VAL A 1 87 ? 10.875 -6.902 0.176 1 98.31 87 VAL A CA 1
ATOM 694 C C . VAL A 1 87 ? 10.664 -5.461 0.633 1 98.31 87 VAL A C 1
ATOM 696 O O . VAL A 1 87 ? 11.594 -4.652 0.622 1 98.31 87 VAL A O 1
ATOM 699 N N . ILE A 1 88 ? 9.469 -5.172 1.1 1 97.88 88 ILE A N 1
ATOM 700 C CA . ILE A 1 88 ? 9.109 -3.818 1.509 1 97.88 88 ILE A CA 1
ATOM 701 C C . ILE A 1 88 ? 9.875 -3.441 2.775 1 97.88 88 ILE A C 1
ATOM 703 O O . ILE A 1 88 ? 10.383 -2.324 2.893 1 97.88 88 ILE A O 1
ATOM 707 N N . ALA A 1 89 ? 10.008 -4.355 3.67 1 96.31 89 ALA A N 1
ATOM 708 C CA . ALA A 1 89 ? 10.695 -4.098 4.934 1 96.31 89 ALA A CA 1
ATOM 709 C C . ALA A 1 89 ? 12.188 -3.859 4.715 1 96.31 89 ALA A C 1
ATOM 711 O O . ALA A 1 89 ? 12.805 -3.074 5.434 1 96.31 89 ALA A O 1
ATOM 712 N N . ALA A 1 90 ? 12.758 -4.496 3.76 1 97.31 90 ALA A N 1
ATOM 713 C CA . ALA A 1 90 ? 14.195 -4.438 3.533 1 97.31 90 ALA A CA 1
ATOM 714 C C . ALA A 1 90 ? 14.578 -3.184 2.756 1 97.31 90 ALA A C 1
ATOM 716 O O . ALA A 1 90 ? 15.688 -2.66 2.912 1 97.31 90 ALA A O 1
ATOM 717 N N . MET A 1 91 ? 13.688 -2.742 1.936 1 96.5 91 MET A N 1
ATOM 718 C CA . MET A 1 91 ? 13.977 -1.626 1.038 1 96.5 91 MET A CA 1
ATOM 719 C C . MET A 1 91 ? 14.109 -0.322 1.817 1 96.5 91 MET A C 1
ATOM 721 O O . MET A 1 91 ? 13.367 -0.083 2.77 1 96.5 91 MET A O 1
ATOM 725 N N . PRO A 1 92 ? 15.141 0.474 1.4 1 91.38 92 PRO A N 1
ATOM 726 C CA . PRO A 1 92 ? 15.188 1.793 2.035 1 91.38 92 PRO A CA 1
ATOM 727 C C . PRO A 1 92 ? 13.836 2.502 2.033 1 91.38 92 PRO A C 1
ATOM 729 O O . PRO A 1 92 ? 13.109 2.445 1.039 1 91.38 92 PRO A O 1
ATOM 732 N N . LYS A 1 93 ? 13.547 3.148 3.086 1 87.94 93 LYS A N 1
ATOM 733 C CA . LYS A 1 93 ? 12.211 3.697 3.324 1 87.94 93 LYS A CA 1
ATOM 734 C C . LYS A 1 93 ? 11.781 4.613 2.184 1 87.94 93 LYS A C 1
ATOM 736 O O . LYS A 1 93 ? 10.648 4.523 1.704 1 87.94 93 LYS A O 1
ATOM 741 N N . ALA A 1 94 ? 12.656 5.465 1.761 1 84.88 94 ALA A N 1
ATOM 742 C CA . ALA A 1 94 ? 12.328 6.402 0.689 1 84.88 94 ALA A CA 1
ATOM 743 C C . ALA A 1 94 ? 11.992 5.66 -0.602 1 84.88 94 ALA A C 1
ATOM 745 O O . ALA A 1 94 ? 11.047 6.027 -1.308 1 84.88 94 ALA A O 1
ATOM 746 N N . ARG A 1 95 ? 12.719 4.641 -0.888 1 93 95 ARG A N 1
ATOM 747 C CA . ARG A 1 95 ? 12.5 3.848 -2.094 1 93 95 ARG A CA 1
ATOM 748 C C . ARG A 1 95 ? 11.203 3.053 -1.999 1 93 95 ARG A C 1
ATOM 750 O O . ARG A 1 95 ? 10.445 2.98 -2.965 1 93 95 ARG A O 1
ATOM 757 N N . ALA A 1 96 ? 10.984 2.457 -0.85 1 95.94 96 ALA A N 1
ATOM 758 C CA . ALA A 1 96 ? 9.742 1.724 -0.626 1 95.94 96 ALA A CA 1
ATOM 759 C C . ALA A 1 96 ? 8.531 2.646 -0.741 1 95.94 96 ALA A C 1
ATOM 761 O O . ALA A 1 96 ? 7.535 2.299 -1.379 1 95.94 96 ALA A O 1
ATOM 762 N N . THR A 1 97 ? 8.656 3.832 -0.177 1 91.69 97 THR A N 1
ATOM 763 C CA . THR A 1 97 ? 7.574 4.812 -0.232 1 91.69 97 THR A CA 1
ATOM 764 C C . THR A 1 97 ? 7.273 5.203 -1.676 1 91.69 97 THR A C 1
ATOM 766 O O . THR A 1 97 ? 6.113 5.227 -2.09 1 91.69 97 THR A O 1
ATOM 769 N N . ALA A 1 98 ? 8.289 5.492 -2.379 1 92.38 98 ALA A N 1
ATOM 770 C CA . ALA A 1 98 ? 8.125 5.883 -3.777 1 92.38 98 ALA A CA 1
ATOM 771 C C . ALA A 1 98 ? 7.48 4.762 -4.586 1 92.38 98 ALA A C 1
ATOM 773 O O . ALA A 1 98 ? 6.582 5.012 -5.395 1 92.38 98 ALA A O 1
ATOM 774 N N . ALA A 1 99 ? 7.906 3.549 -4.359 1 96.94 99 ALA A N 1
ATOM 775 C CA . ALA A 1 99 ? 7.371 2.4 -5.086 1 96.94 99 ALA A CA 1
ATOM 776 C C . ALA A 1 99 ? 5.898 2.178 -4.746 1 96.94 99 ALA A C 1
ATOM 778 O O . ALA A 1 99 ? 5.07 1.998 -5.645 1 96.94 99 ALA A O 1
ATOM 779 N N . LEU A 1 100 ? 5.613 2.197 -3.482 1 96.94 100 LEU A N 1
ATOM 780 C CA . LEU A 1 100 ? 4.234 1.998 -3.039 1 96.94 100 LEU A CA 1
ATOM 781 C C . LEU A 1 100 ? 3.326 3.098 -3.578 1 96.94 100 LEU A C 1
ATOM 783 O O . LEU A 1 100 ? 2.197 2.826 -3.992 1 96.94 100 LEU A O 1
ATOM 787 N N . ASN A 1 101 ? 3.818 4.285 -3.615 1 91.69 101 ASN A N 1
ATOM 788 C CA . ASN A 1 101 ? 3.02 5.395 -4.129 1 91.69 101 ASN A CA 1
ATOM 789 C C . ASN A 1 101 ? 2.85 5.305 -5.645 1 91.69 101 ASN A C 1
ATOM 791 O O . ASN A 1 101 ? 1.811 5.695 -6.18 1 91.69 101 ASN A O 1
ATOM 795 N N . GLN A 1 102 ? 3.834 4.828 -6.281 1 94.62 102 GLN A N 1
ATOM 796 C CA . GLN A 1 102 ? 3.691 4.613 -7.719 1 94.62 102 GLN A CA 1
ATOM 797 C C . GLN A 1 102 ? 2.537 3.66 -8.016 1 94.62 102 GLN A C 1
ATOM 799 O O . GLN A 1 102 ? 1.818 3.842 -9.008 1 94.62 102 GLN A O 1
ATOM 804 N N . PHE A 1 103 ? 2.361 2.707 -7.199 1 96.19 103 PHE A N 1
ATOM 805 C CA . PHE A 1 103 ? 1.314 1.709 -7.383 1 96.19 103 PHE A CA 1
ATOM 806 C C . PHE A 1 103 ? -0.026 2.234 -6.883 1 96.19 103 PHE A C 1
ATOM 808 O O . PHE A 1 103 ? -1.05 2.072 -7.551 1 96.19 103 PHE A O 1
ATOM 815 N N . LEU A 1 104 ? -0.067 2.914 -5.758 1 94.62 104 LEU A N 1
ATOM 816 C CA . LEU A 1 104 ? -1.313 3.162 -5.039 1 94.62 104 LEU A CA 1
ATOM 817 C C . LEU A 1 104 ? -1.878 4.535 -5.391 1 94.62 104 LEU A C 1
ATOM 819 O O . LEU A 1 104 ? -3.086 4.758 -5.297 1 94.62 104 LEU A O 1
ATOM 823 N N . ASN A 1 105 ? -1.021 5.438 -5.875 1 90.12 105 ASN A N 1
ATOM 824 C CA . ASN A 1 105 ? -1.522 6.777 -6.164 1 90.12 105 ASN A CA 1
ATOM 825 C C . ASN A 1 105 ? -2.609 6.754 -7.234 1 90.12 105 ASN A C 1
ATOM 827 O O . ASN A 1 105 ? -3.678 7.336 -7.055 1 90.12 105 ASN A O 1
ATOM 831 N N . PRO A 1 106 ? -2.361 6.07 -8.297 1 91.75 106 PRO A N 1
ATOM 832 C CA . PRO A 1 106 ? -3.4 6.039 -9.328 1 91.75 106 PRO A CA 1
ATOM 833 C C . PRO A 1 106 ? -4.695 5.391 -8.844 1 91.75 106 PRO A C 1
ATOM 835 O O . PRO A 1 106 ? -5.742 5.547 -9.477 1 91.75 106 PRO A O 1
ATOM 838 N N . LEU A 1 107 ? -4.613 4.656 -7.766 1 93.25 107 LEU A N 1
ATOM 839 C CA . LEU A 1 107 ? -5.785 3.99 -7.211 1 93.25 107 LEU A CA 1
ATOM 840 C C . LEU A 1 107 ? -6.445 4.855 -6.141 1 93.25 107 LEU A C 1
ATOM 842 O O . LEU A 1 107 ? -7.41 4.43 -5.5 1 93.25 107 LEU A O 1
ATOM 846 N N . GLY A 1 108 ? -5.926 6.02 -5.879 1 87.25 108 GLY A N 1
ATOM 847 C CA . GLY A 1 108 ? -6.559 6.992 -5 1 87.25 108 GLY A CA 1
ATOM 848 C C . GLY A 1 108 ? -6.031 6.938 -3.578 1 87.25 108 GLY A C 1
ATOM 849 O O . GLY A 1 108 ? -6.719 7.344 -2.639 1 87.25 108 GLY A O 1
ATOM 850 N N . PHE A 1 109 ? -4.824 6.379 -3.443 1 89.5 109 PHE A N 1
ATOM 851 C CA . PHE A 1 109 ? -4.254 6.273 -2.105 1 89.5 109 PHE A CA 1
ATOM 852 C C . PHE A 1 109 ? -2.85 6.859 -2.066 1 89.5 109 PHE A C 1
ATOM 854 O O . PHE A 1 109 ? -2.17 6.922 -3.094 1 89.5 109 PHE A O 1
ATOM 861 N N . SER A 1 110 ? -2.465 7.328 -0.897 1 83.5 110 SER A N 1
ATOM 862 C CA . SER A 1 110 ? -1.101 7.789 -0.655 1 83.5 110 SER A CA 1
ATOM 863 C C . SER A 1 110 ? -0.463 7.035 0.508 1 83.5 110 SER A C 1
ATOM 865 O O . SER A 1 110 ? -1.15 6.645 1.453 1 83.5 110 SER A O 1
ATOM 867 N N . VAL A 1 111 ? 0.851 6.766 0.424 1 88.44 111 VAL A N 1
ATOM 868 C CA . VAL A 1 111 ? 1.602 6.016 1.426 1 88.44 111 VAL A CA 1
ATOM 869 C C . VAL A 1 111 ? 2.695 6.898 2.021 1 88.44 111 VAL A C 1
ATOM 871 O O . VAL A 1 111 ? 3.371 7.633 1.299 1 88.44 111 VAL A O 1
ATOM 874 N N . ALA A 1 112 ? 2.836 6.84 3.303 1 78.94 112 ALA A N 1
ATOM 875 C CA . ALA A 1 112 ? 3.891 7.559 4.012 1 78.94 112 ALA A CA 1
ATOM 876 C C . ALA A 1 112 ? 4.617 6.641 4.992 1 78.94 112 ALA A C 1
ATOM 878 O O . ALA A 1 112 ? 4.012 5.727 5.559 1 78.94 112 ALA A O 1
ATOM 879 N N . ALA A 1 113 ? 6.023 6.812 5.09 1 83.44 113 ALA A N 1
ATOM 880 C CA . ALA A 1 113 ? 6.777 6.086 6.105 1 83.44 113 ALA A CA 1
ATOM 881 C C . ALA A 1 113 ? 6.418 6.566 7.508 1 83.44 113 ALA A C 1
ATOM 883 O O . ALA A 1 113 ? 6.266 7.77 7.738 1 83.44 113 ALA A O 1
ATOM 884 N N . ILE A 1 114 ? 6.293 5.523 8.414 1 70.94 114 ILE A N 1
ATOM 885 C CA . ILE A 1 114 ? 5.984 5.832 9.805 1 70.94 114 ILE A CA 1
ATOM 886 C C . ILE A 1 114 ? 7.27 6.152 10.562 1 70.94 114 ILE A C 1
ATOM 888 O O . ILE A 1 114 ? 8.25 5.414 10.469 1 70.94 114 ILE A O 1
ATOM 892 N N . GLY A 1 115 ? 7.57 6.926 11.648 1 54.69 115 GLY A N 1
ATOM 893 C CA . GLY A 1 115 ? 8.68 7.242 12.531 1 54.69 115 GLY A CA 1
ATOM 894 C C . GLY A 1 115 ? 9.75 8.086 11.867 1 54.69 115 GLY A C 1
ATOM 895 O O . GLY A 1 115 ? 10.75 8.438 12.492 1 54.69 115 GLY A O 1
ATOM 896 N N . ALA A 1 116 ? 10.516 7.812 10.789 1 44.66 116 ALA A N 1
ATOM 897 C CA . ALA A 1 116 ? 11.594 8.703 10.352 1 44.66 116 ALA A CA 1
ATOM 898 C C . ALA A 1 116 ? 11.695 9.922 11.266 1 44.66 116 ALA A C 1
ATOM 900 O O . ALA A 1 116 ? 12.461 10.852 10.984 1 44.66 116 ALA A O 1
ATOM 901 N N . CYS A 1 117 ? 10.891 10.008 12.336 1 34.44 117 CYS A N 1
ATOM 902 C CA . CYS A 1 117 ? 11.07 11.148 13.227 1 34.44 117 CYS A CA 1
ATOM 903 C C . CYS A 1 117 ? 12.07 10.828 14.336 1 34.44 117 CYS A C 1
ATOM 905 O O . CYS A 1 117 ? 11.82 11.117 15.508 1 34.44 117 CYS A O 1
ATOM 907 N N . ASN A 1 118 ? 13.055 9.891 14.594 1 33.16 118 ASN A N 1
ATOM 908 C CA . ASN A 1 118 ? 13.781 9.703 15.844 1 33.16 118 ASN A CA 1
ATOM 909 C C . ASN A 1 118 ? 14.25 11.031 16.422 1 33.16 118 ASN A C 1
ATOM 911 O O . ASN A 1 118 ? 14.055 11.305 17.609 1 33.16 118 ASN A O 1
ATOM 915 N N . LYS A 1 119 ? 15.906 11.453 16.562 1 36.16 119 LYS A N 1
ATOM 916 C CA . LYS A 1 119 ? 16.641 12.586 17.109 1 36.16 119 LYS A CA 1
ATOM 917 C C . LYS A 1 119 ? 15.82 13.875 17.016 1 36.16 119 LYS A C 1
ATOM 919 O O . LYS A 1 119 ? 16.25 14.922 17.516 1 36.16 119 LYS A O 1
ATOM 924 N N . ASN A 1 120 ? 14.742 13.773 16.359 1 38.78 120 ASN A N 1
ATOM 925 C CA . ASN A 1 120 ? 13.625 14.641 16.031 1 38.78 120 ASN A CA 1
ATOM 926 C C . ASN A 1 120 ? 12.469 14.484 17.016 1 38.78 120 ASN A C 1
ATOM 928 O O . ASN A 1 120 ? 11.375 14.992 16.797 1 38.78 120 ASN A O 1
ATOM 9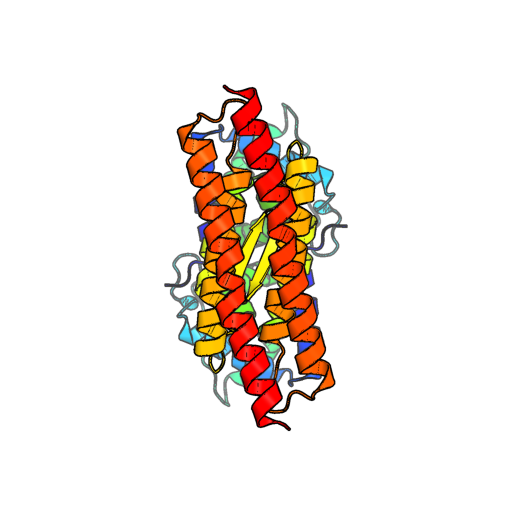32 N N . ALA A 1 121 ? 12.875 13.82 18.125 1 44.75 121 ALA A N 1
ATOM 933 C CA . ALA A 1 121 ? 11.945 13.492 19.203 1 44.75 121 ALA A CA 1
ATOM 934 C C . ALA A 1 121 ? 11.234 14.742 19.719 1 44.75 121 ALA A C 1
ATOM 936 O O . ALA A 1 121 ? 10.008 14.75 19.844 1 44.75 121 ALA A O 1
ATOM 937 N N . ASN A 1 122 ? 12.383 15.695 20.281 1 53.69 122 ASN A N 1
ATOM 938 C CA . ASN A 1 122 ? 11.797 16.984 20.625 1 53.69 122 ASN A CA 1
ATOM 939 C C . ASN A 1 122 ? 11.18 17.656 19.406 1 53.69 122 ASN A C 1
ATOM 941 O O . ASN A 1 122 ? 10.047 18.141 19.469 1 53.69 122 ASN A O 1
ATOM 945 N N . ARG A 1 123 ? 12.102 17.672 18.469 1 58.19 123 ARG A N 1
ATOM 946 C CA . ARG A 1 123 ? 11.562 18.109 17.188 1 58.19 123 ARG A CA 1
ATOM 947 C C . ARG A 1 123 ? 10.523 17.141 16.656 1 58.19 123 ARG A C 1
ATOM 949 O O . ARG A 1 123 ? 9.461 17.547 16.188 1 58.19 123 ARG A O 1
ATOM 956 N N . ASP A 1 124 ? 10.945 15.953 16.906 1 57.78 124 ASP A N 1
ATOM 957 C CA . ASP A 1 124 ? 10.016 14.922 16.422 1 57.78 124 ASP A CA 1
ATOM 958 C C . ASP A 1 124 ? 8.727 14.93 17.234 1 57.78 124 ASP A C 1
ATOM 960 O O . ASP A 1 124 ? 7.637 14.758 16.688 1 57.78 124 ASP A O 1
ATOM 964 N N . GLN A 1 125 ? 8.992 15.125 18.578 1 61.72 125 GLN A N 1
ATOM 965 C CA . GLN A 1 125 ? 7.801 15.266 19.422 1 61.72 125 GLN A CA 1
ATOM 966 C C . GLN A 1 125 ? 6.988 16.484 19.016 1 61.72 125 GLN A C 1
ATOM 968 O O . GLN A 1 125 ? 5.758 16.438 18.969 1 61.72 125 GLN A O 1
ATOM 973 N N . LEU A 1 126 ? 7.738 17.625 18.859 1 65.69 126 LEU A N 1
ATOM 974 C CA . LEU A 1 126 ? 7.082 18.859 18.438 1 65.69 126 LEU A CA 1
ATOM 975 C C . LEU A 1 126 ? 6.383 18.672 17.094 1 65.69 126 LEU A C 1
ATOM 977 O O . LEU A 1 126 ? 5.246 19.109 16.906 1 65.69 126 LEU A O 1
ATOM 981 N N . LEU A 1 127 ? 7.078 18 16.25 1 72.75 127 LEU A N 1
ATOM 982 C CA . LEU A 1 127 ? 6.488 17.734 14.938 1 72.75 127 LEU A CA 1
ATOM 983 C C . LEU A 1 127 ? 5.332 16.75 15.055 1 72.75 127 LEU A C 1
ATOM 985 O O . LEU A 1 127 ? 4.312 16.891 14.375 1 72.75 127 LEU A O 1
ATOM 989 N N . ALA A 1 128 ? 5.535 15.82 15.969 1 64.06 128 ALA A N 1
ATOM 990 C CA . ALA A 1 128 ? 4.453 14.867 16.203 1 64.06 128 ALA A CA 1
ATOM 991 C C . ALA A 1 128 ? 3.209 15.578 16.734 1 64.06 128 ALA A C 1
ATOM 993 O O . ALA A 1 128 ? 2.096 15.312 16.281 1 64.06 128 ALA A O 1
ATOM 994 N N . ASP A 1 129 ? 3.484 16.453 17.734 1 63.84 129 ASP A N 1
ATOM 995 C CA . ASP A 1 129 ? 2.383 17.219 18.312 1 63.84 129 ASP A CA 1
ATOM 996 C C . ASP A 1 129 ? 1.735 18.125 17.25 1 63.84 129 ASP A C 1
ATOM 998 O O . ASP A 1 129 ? 0.509 18.219 17.188 1 63.84 129 ASP A O 1
ATOM 1002 N N . PHE A 1 130 ? 2.629 18.781 16.453 1 74.12 130 PHE A N 1
ATOM 1003 C CA . PHE A 1 130 ? 2.141 19.609 15.375 1 74.12 130 PHE A CA 1
ATOM 1004 C C . PHE A 1 130 ? 1.306 18.797 14.391 1 74.12 130 PHE A C 1
ATOM 1006 O O . PHE A 1 130 ? 0.205 19.203 14.016 1 74.12 130 PHE A O 1
ATOM 1013 N N . SER A 1 131 ? 1.889 17.703 14.047 1 72.94 131 SER A N 1
ATOM 1014 C CA . SER A 1 131 ? 1.187 16.828 13.102 1 72.94 131 SER A CA 1
ATOM 1015 C C . SER A 1 131 ? -0.13 16.328 13.688 1 72.94 131 SER A C 1
ATOM 1017 O O . SER A 1 131 ? -1.15 16.297 13 1 72.94 131 SER A O 1
ATOM 1019 N N . LYS A 1 132 ? -0.059 15.883 14.961 1 66.62 132 LYS A N 1
ATOM 1020 C CA . LYS A 1 132 ? -1.271 15.445 15.648 1 66.62 132 LYS A CA 1
ATOM 1021 C C . LYS A 1 132 ? -2.336 16.547 15.633 1 66.62 132 LYS A C 1
ATOM 1023 O O . LYS A 1 132 ? -3.467 16.297 15.203 1 66.62 132 LYS A O 1
ATOM 1028 N N . GLU A 1 133 ? -1.957 17.75 16.156 1 69.94 133 GLU A N 1
ATOM 1029 C CA . GLU A 1 133 ? -2.91 18.844 16.281 1 69.94 133 GLU A CA 1
ATOM 1030 C C . GLU A 1 133 ? -3.441 19.266 14.906 1 69.94 133 GLU A C 1
ATOM 1032 O O . GLU A 1 133 ? -4.633 19.547 14.758 1 69.94 133 GLU A O 1
ATOM 1037 N N . SER A 1 134 ? -2.521 19.328 13.898 1 76.5 134 SER A N 1
ATOM 1038 C CA . SER A 1 134 ? -2.945 19.688 12.555 1 76.5 134 SER A CA 1
ATOM 1039 C C . SER A 1 134 ? -3.877 18.625 11.961 1 76.5 134 SER A C 1
ATOM 1041 O O . SER A 1 134 ? -4.859 18.969 11.297 1 76.5 134 SER A O 1
ATOM 1043 N N . SER A 1 135 ? -3.535 17.422 12.25 1 68.94 135 SER A N 1
ATOM 1044 C CA . SER A 1 135 ? -4.359 16.328 11.734 1 68.94 135 SER A CA 1
ATOM 1045 C C . SER A 1 135 ? -5.727 16.297 12.406 1 68.94 135 SER A C 1
ATOM 1047 O O . SER A 1 135 ? -6.742 16.062 11.75 1 68.94 135 SER A O 1
ATOM 1049 N N . GLU A 1 136 ? -5.766 16.453 13.719 1 68.94 136 GLU A N 1
ATOM 1050 C CA . GLU A 1 136 ? -7.031 16.516 14.445 1 68.94 136 GLU A CA 1
ATOM 1051 C C . GLU A 1 136 ? -7.891 17.672 13.977 1 68.94 136 GLU A C 1
ATOM 1053 O O . GLU A 1 136 ? -9.102 17.531 13.805 1 68.94 136 GLU A O 1
ATOM 1058 N N . ALA A 1 137 ? -7.289 18.844 13.797 1 76.69 137 ALA A N 1
ATOM 1059 C CA . ALA A 1 137 ? -8 20.016 13.258 1 76.69 137 ALA A CA 1
ATOM 1060 C C . ALA A 1 137 ? -8.539 19.719 11.859 1 76.69 137 ALA A C 1
ATOM 1062 O O . ALA A 1 137 ? -9.703 20 11.562 1 76.69 137 ALA A O 1
ATOM 1063 N N . PHE A 1 138 ? -7.617 19.125 11.023 1 72.25 138 PHE A N 1
ATOM 1064 C CA . PHE A 1 138 ? -8.008 18.75 9.672 1 72.25 138 PHE A CA 1
ATOM 1065 C C . PHE A 1 138 ? -9.211 17.812 9.703 1 72.25 138 PHE A C 1
ATOM 1067 O O . PHE A 1 138 ? -10.211 18.047 9.023 1 72.25 138 PHE A O 1
ATOM 1074 N N . ARG A 1 139 ? -9.148 16.797 10.484 1 67.06 139 ARG A N 1
ATOM 1075 C CA . ARG A 1 139 ? -10.211 15.805 10.602 1 67.06 139 ARG A CA 1
ATOM 1076 C C . ARG A 1 139 ? -11.508 16.438 11.086 1 67.06 139 ARG A C 1
ATOM 1078 O O . ARG A 1 139 ? -12.594 16.109 10.594 1 67.06 139 ARG A O 1
ATOM 1085 N N . SER A 1 140 ? -11.477 17.281 12.133 1 74.19 140 SER A N 1
ATOM 1086 C CA . SER A 1 140 ? -12.664 17.891 12.719 1 74.19 140 SER A CA 1
ATOM 1087 C C . SER A 1 140 ? -13.422 18.719 11.688 1 74.19 140 SER A C 1
ATOM 1089 O O . SER A 1 140 ? -14.656 18.75 11.695 1 74.19 140 SER A O 1
ATOM 1091 N N . VAL A 1 141 ? -12.742 19.359 10.812 1 76.25 141 VAL A N 1
ATOM 1092 C CA . VAL A 1 141 ? -13.383 20.188 9.797 1 76.25 141 VAL A CA 1
ATOM 1093 C C . VAL A 1 141 ? -13.898 19.312 8.664 1 76.25 141 VAL A C 1
ATOM 1095 O O . VAL A 1 141 ? -14.992 19.531 8.148 1 76.25 141 VAL A O 1
ATOM 1098 N N . LEU A 1 142 ? -13.016 18.344 8.297 1 72.69 142 LEU A N 1
ATOM 1099 C CA . LEU A 1 142 ? -13.367 17.453 7.207 1 72.69 142 LEU A CA 1
ATOM 1100 C C . LEU A 1 142 ?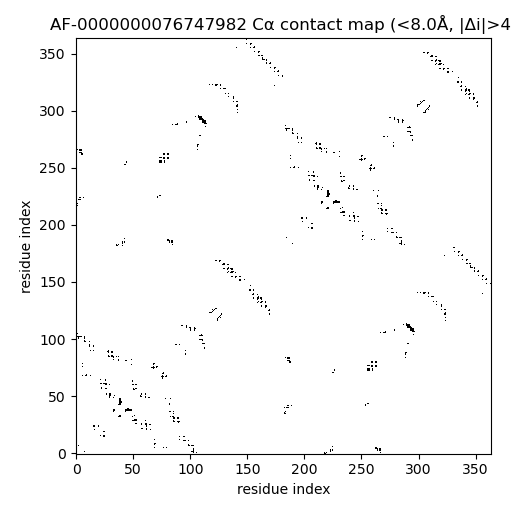 -14.672 16.719 7.512 1 72.69 142 LEU A C 1
ATOM 1102 O O . LEU A 1 142 ? -15.484 16.484 6.609 1 72.69 142 LEU A O 1
ATOM 1106 N N . LEU A 1 143 ? -14.961 16.422 8.789 1 68.44 143 LEU A N 1
ATOM 1107 C CA . LEU A 1 143 ? -16.109 15.625 9.211 1 68.44 143 LEU A CA 1
ATOM 1108 C C . LEU A 1 143 ? -17.312 16.516 9.484 1 68.44 143 LEU A C 1
ATOM 1110 O O . LEU A 1 143 ? -18.375 16.016 9.867 1 68.44 143 LEU A O 1
ATOM 1114 N N . LEU A 1 144 ? -17.141 17.797 9.289 1 71.94 144 LEU A N 1
ATOM 1115 C CA . LEU A 1 144 ? -18.297 18.672 9.422 1 71.94 144 LEU A CA 1
ATOM 1116 C C . LEU A 1 144 ? -19.266 18.469 8.258 1 71.94 144 LEU A C 1
ATOM 1118 O O . LEU A 1 144 ? -18.859 18.469 7.098 1 71.94 144 LEU A O 1
ATOM 1122 N N . SER A 1 145 ? -20.375 17.938 8.516 1 63.69 145 SER A N 1
ATOM 1123 C CA . SER A 1 145 ? -21.406 17.734 7.508 1 63.69 145 SER A CA 1
ATOM 1124 C C . SER A 1 145 ? -22.219 19 7.281 1 63.69 145 SER A C 1
ATOM 1126 O O . SER A 1 145 ? -22.047 20 7.996 1 63.69 145 SER A O 1
ATOM 1128 N N . GLU A 1 146 ? -23.031 19.062 6.16 1 66.69 146 GLU A N 1
ATOM 1129 C CA . GLU A 1 146 ? -23.969 20.156 5.871 1 66.69 146 GLU A CA 1
ATOM 1130 C C . GLU A 1 146 ? -24.938 20.375 7.023 1 66.69 146 GLU A C 1
ATOM 1132 O O . GLU A 1 146 ? -25.453 21.469 7.207 1 66.69 146 GLU A O 1
ATOM 1137 N N . HIS A 1 147 ? -25.141 19.312 7.914 1 71.31 147 HIS A N 1
ATOM 1138 C CA . HIS A 1 147 ? -26.094 19.422 9.023 1 71.31 147 HIS A CA 1
ATOM 1139 C C . HIS A 1 147 ? -25.375 19.391 10.367 1 71.31 147 HIS A C 1
ATOM 1141 O O . HIS A 1 147 ? -25.906 18.906 11.359 1 71.31 147 HIS A O 1
ATOM 1147 N N . ALA A 1 148 ? -24.141 19.859 10.414 1 73.62 148 ALA A N 1
ATOM 1148 C CA . ALA A 1 148 ? -23.344 19.859 11.633 1 73.62 148 ALA A CA 1
ATOM 1149 C C . ALA A 1 148 ? -24.062 20.609 12.758 1 73.62 148 ALA A C 1
ATOM 1151 O O . ALA A 1 148 ? -24.656 21.672 12.523 1 73.62 148 ALA A O 1
ATOM 1152 N N . THR A 1 149 ? -24.234 20.016 13.914 1 76.88 149 THR A N 1
ATOM 1153 C CA . THR A 1 149 ? -24.812 20.641 15.086 1 76.88 149 THR A CA 1
ATOM 1154 C C . THR A 1 149 ? -23.906 21.734 15.633 1 76.88 149 THR A C 1
ATOM 1156 O O . THR A 1 149 ? -22.734 21.828 15.242 1 76.88 149 THR A O 1
ATOM 1159 N N . HIS A 1 150 ? -24.453 22.609 16.547 1 81.31 150 HIS A N 1
ATOM 1160 C CA . HIS A 1 150 ? -23.672 23.656 17.203 1 81.31 150 HIS A CA 1
ATOM 1161 C C . HIS A 1 150 ? -22.5 23.078 17.984 1 81.31 150 HIS A C 1
ATOM 1163 O O . HIS A 1 150 ? -21.406 23.625 17.984 1 81.31 150 HIS A O 1
ATOM 1169 N N . ASP A 1 151 ? -22.75 21.953 18.562 1 79.31 151 ASP A N 1
ATOM 1170 C CA . ASP A 1 151 ? -21.688 21.312 19.359 1 79.31 151 ASP A CA 1
ATOM 1171 C C . ASP A 1 151 ? -20.562 20.828 18.453 1 79.31 151 ASP A C 1
ATOM 1173 O O . ASP A 1 151 ? -19.375 20.969 18.812 1 79.31 151 ASP A O 1
ATOM 1177 N N . GLN A 1 152 ? -20.875 20.359 17.297 1 77.44 152 GLN A N 1
ATOM 1178 C CA . GLN A 1 152 ? -19.859 19.891 16.359 1 77.44 152 GLN A CA 1
ATOM 1179 C C . GLN A 1 152 ? -19.047 21.062 15.805 1 77.44 152 GLN A C 1
ATOM 1181 O O . GLN A 1 152 ? -17.828 20.938 15.617 1 77.44 152 GLN A O 1
ATOM 1186 N N . LEU A 1 153 ? -19.734 22.109 15.586 1 80.12 153 LEU A N 1
ATOM 1187 C CA . LEU A 1 153 ? -19.062 23.312 15.102 1 80.12 153 LEU A CA 1
ATOM 1188 C C . LEU A 1 153 ? -18.125 23.859 16.156 1 80.12 153 LEU A C 1
ATOM 1190 O O . LEU A 1 153 ? -17 24.266 15.836 1 80.12 153 LEU A O 1
ATOM 1194 N N . ARG A 1 154 ? -18.531 23.875 17.422 1 80.94 154 ARG A N 1
ATOM 1195 C CA . ARG A 1 154 ? -17.688 24.359 18.516 1 80.94 154 ARG A CA 1
ATOM 1196 C C . ARG A 1 154 ? -16.469 23.453 18.703 1 80.94 154 ARG A C 1
ATOM 1198 O O . ARG A 1 154 ? -15.367 23.953 18.953 1 80.94 154 ARG A O 1
ATOM 1205 N N . ASP A 1 155 ? -16.672 22.266 18.562 1 76.75 155 ASP A N 1
ATOM 1206 C CA . ASP A 1 155 ? -15.562 21.312 18.688 1 76.75 155 ASP A CA 1
ATOM 1207 C C . ASP A 1 155 ? -14.531 21.531 17.578 1 76.75 155 ASP A C 1
ATOM 1209 O O . ASP A 1 155 ? -13.328 21.531 17.828 1 76.75 155 ASP A O 1
ATOM 1213 N N . ALA A 1 156 ? -15.086 21.641 16.406 1 80 156 ALA A N 1
ATOM 1214 C CA . ALA A 1 156 ? -14.188 21.891 15.273 1 80 156 ALA A CA 1
ATOM 1215 C C . ALA A 1 156 ? -13.414 23.188 15.469 1 80 156 ALA A C 1
ATOM 1217 O O . ALA A 1 156 ? -12.219 23.266 15.18 1 80 156 ALA A O 1
ATOM 1218 N N . TYR A 1 157 ? -14.086 24.219 16.016 1 79.69 157 TYR A N 1
ATOM 1219 C CA . TYR A 1 157 ? -13.453 25.5 16.297 1 79.69 157 TYR A CA 1
ATOM 1220 C C . TYR A 1 157 ? -12.344 25.344 17.328 1 79.69 157 TYR A C 1
ATOM 1222 O O . TYR A 1 157 ? -11.25 25.891 17.156 1 79.69 157 TYR A O 1
ATOM 1230 N N . ARG A 1 158 ? -12.586 24.609 18.375 1 79.56 158 ARG A N 1
ATOM 1231 C CA . ARG A 1 158 ? -11.594 24.359 19.422 1 79.56 158 ARG A CA 1
ATOM 1232 C C . ARG A 1 158 ? -10.383 23.609 18.859 1 79.56 158 ARG A C 1
ATOM 1234 O O . ARG A 1 158 ? -9.242 23.984 19.141 1 79.56 158 ARG A O 1
ATOM 1241 N N . GLU A 1 159 ? -10.664 22.594 18.094 1 78.31 159 GLU A N 1
ATOM 1242 C CA . GLU A 1 159 ? -9.578 21.812 17.516 1 78.31 159 GLU A CA 1
ATOM 1243 C C . GLU A 1 159 ? -8.703 22.672 16.594 1 78.31 159 GLU A C 1
ATOM 1245 O O . GLU A 1 159 ? -7.48 22.516 16.578 1 78.31 159 GLU A O 1
ATOM 1250 N N . LEU A 1 160 ? -9.391 23.547 15.82 1 80 160 LEU A N 1
ATOM 1251 C CA . LEU A 1 160 ? -8.641 24.453 14.961 1 80 160 LEU A CA 1
ATOM 1252 C C . LEU A 1 160 ? -7.789 25.406 15.781 1 80 160 LEU A C 1
ATOM 1254 O O . LEU A 1 160 ? -6.637 25.688 15.43 1 80 160 LEU A O 1
ATOM 1258 N N . GLN A 1 161 ? -8.281 25.891 16.859 1 76.62 161 GLN A N 1
ATOM 1259 C CA . GLN A 1 161 ? -7.531 26.781 17.734 1 76.62 161 GLN A CA 1
ATOM 1260 C C . GLN A 1 161 ? -6.328 26.078 18.344 1 76.62 161 GLN A C 1
ATOM 1262 O O . GLN A 1 161 ? -5.238 26.641 18.438 1 76.62 161 GLN A O 1
ATOM 1267 N N . GLU A 1 162 ? -6.547 24.906 18.797 1 78 162 GLU A N 1
ATOM 1268 C CA . GLU A 1 162 ? -5.457 24.125 19.359 1 78 162 GLU A CA 1
ATOM 1269 C C . GLU A 1 162 ? -4.363 23.859 18.328 1 78 162 GLU A C 1
ATOM 1271 O O . GLU A 1 162 ? -3.174 23.922 18.641 1 78 162 GLU A O 1
ATOM 1276 N N . SER A 1 163 ? -4.828 23.547 17.125 1 79.5 163 SER A N 1
ATOM 1277 C CA . SER A 1 163 ? -3.865 23.344 16.047 1 79.5 163 SER A CA 1
ATOM 1278 C C . SER A 1 163 ? -3.084 24.625 15.773 1 79.5 163 SER A C 1
ATOM 1280 O O . SER A 1 163 ? -1.867 24.594 15.57 1 79.5 163 SER A O 1
ATOM 1282 N N . ALA A 1 164 ? -3.775 25.766 15.703 1 77.06 164 ALA A N 1
ATOM 1283 C CA . ALA A 1 164 ? -3.102 27.047 15.516 1 77.06 164 ALA A CA 1
ATOM 1284 C C . ALA A 1 164 ? -2.068 27.281 16.609 1 77.06 164 ALA A C 1
ATOM 1286 O O . ALA A 1 164 ? -0.982 27.812 16.344 1 77.06 164 ALA A O 1
ATOM 1287 N N . GLY A 1 165 ? -2.395 26.906 17.781 1 75.19 165 GLY A N 1
ATOM 1288 C CA . GLY A 1 165 ? -1.502 27.094 18.922 1 75.19 165 GLY A CA 1
ATOM 1289 C C . GLY A 1 165 ? -0.294 26.172 18.875 1 75.19 165 GLY A C 1
ATOM 1290 O O . GLY A 1 165 ? 0.712 26.438 19.547 1 75.19 165 GLY A O 1
ATOM 1291 N N . SER A 1 166 ? -0.401 25.109 18.156 1 75.94 166 SER A N 1
ATOM 1292 C CA . SER A 1 166 ? 0.672 24.125 18.125 1 75.94 166 SER A CA 1
ATOM 1293 C C . SER A 1 166 ? 1.875 24.656 17.344 1 75.94 166 SER A C 1
ATOM 1295 O O . SER A 1 166 ? 2.939 24.031 17.344 1 75.94 166 SER A O 1
ATOM 1297 N N . HIS A 1 167 ? 1.692 25.797 16.641 1 78.38 167 HIS A N 1
ATOM 1298 C CA . HIS A 1 167 ? 2.795 26.406 15.906 1 78.38 167 HIS A CA 1
ATOM 1299 C C . HIS A 1 167 ? 3.789 27.062 16.859 1 78.38 167 HIS A C 1
ATOM 1301 O O . HIS A 1 167 ? 4.988 27.109 16.578 1 78.38 167 HIS A O 1
ATOM 1307 N N . GLU A 1 168 ? 3.273 27.5 17.938 1 77.5 168 GLU A N 1
ATOM 1308 C CA . GLU A 1 168 ? 4.078 28.328 18.828 1 77.5 168 GLU A CA 1
ATOM 1309 C C . GLU A 1 168 ? 5.297 27.562 19.328 1 77.5 168 GLU A C 1
ATOM 1311 O O . GLU A 1 168 ? 6.422 28.062 19.266 1 77.5 168 GLU A O 1
ATOM 1316 N N . PRO A 1 169 ? 5.164 26.406 19.859 1 70.38 169 PRO A N 1
ATOM 1317 C CA . PRO A 1 169 ? 6.359 25.688 20.297 1 70.38 169 PRO A CA 1
ATOM 1318 C C . PRO A 1 169 ? 7.371 25.469 19.172 1 70.38 169 PRO A C 1
ATOM 1320 O O . PRO A 1 169 ? 8.586 25.5 19.422 1 70.38 169 PRO A O 1
ATOM 1323 N N . LEU A 1 170 ? 6.977 25.281 18.016 1 75.5 170 LEU A N 1
ATOM 1324 C CA . LEU A 1 170 ? 7.875 25.094 16.875 1 75.5 170 LEU A CA 1
ATOM 1325 C C . LEU A 1 170 ? 8.586 26.391 16.516 1 75.5 170 LEU A C 1
ATOM 1327 O O . LEU A 1 170 ? 9.773 26.391 16.203 1 75.5 170 LEU A O 1
ATOM 1331 N N . LEU A 1 171 ? 7.77 27.422 16.453 1 74.06 171 LEU A N 1
ATOM 1332 C CA . LEU A 1 171 ? 8.375 28.734 16.219 1 74.06 171 LEU A CA 1
ATOM 1333 C C . LEU A 1 171 ? 9.438 29.031 17.266 1 74.06 171 LEU A C 1
ATOM 1335 O O . LEU A 1 171 ? 10.523 29.516 16.938 1 74.06 171 LEU A O 1
ATOM 1339 N N . HIS A 1 172 ? 9.102 28.781 18.547 1 75.56 172 HIS A N 1
ATOM 1340 C CA . HIS A 1 172 ? 10.07 28.984 19.625 1 75.56 172 HIS A CA 1
ATOM 1341 C C . HIS A 1 172 ? 11.305 28.109 19.422 1 75.56 172 HIS A C 1
ATOM 1343 O O . HIS A 1 172 ? 12.43 28.547 19.656 1 75.56 172 HIS A O 1
ATOM 1349 N N . TYR A 1 173 ? 11.125 26.906 19.031 1 73.75 173 TYR A N 1
ATOM 1350 C CA . TYR A 1 173 ? 12.219 25.984 18.734 1 73.75 173 TYR A CA 1
ATOM 1351 C C . TYR A 1 173 ? 13.141 26.562 17.672 1 73.75 173 TYR A C 1
ATOM 1353 O O . TYR A 1 173 ? 14.367 26.547 17.828 1 73.75 173 TYR A O 1
ATOM 1361 N N . ILE A 1 174 ? 12.656 27.078 16.594 1 74.56 174 ILE A N 1
ATOM 1362 C CA . ILE A 1 174 ? 13.453 27.641 15.5 1 74.56 174 ILE A CA 1
ATOM 1363 C C . ILE A 1 174 ? 14.156 28.906 15.984 1 74.56 174 ILE A C 1
ATOM 1365 O O . ILE A 1 174 ? 15.32 29.141 15.648 1 74.56 174 ILE A O 1
ATOM 1369 N N . GLU A 1 175 ? 13.43 29.703 16.734 1 72.88 175 GLU A N 1
ATOM 1370 C CA . GLU A 1 175 ? 14.023 30.922 17.297 1 72.88 175 GLU A CA 1
ATOM 1371 C C . GLU A 1 175 ? 15.227 30.578 18.172 1 72.88 175 GLU A C 1
ATOM 1373 O O . GLU A 1 175 ? 16.234 31.281 18.141 1 72.88 175 GLU A O 1
ATOM 1378 N N . THR A 1 176 ? 15.125 29.562 19 1 68.94 176 THR A N 1
ATOM 1379 C CA . THR A 1 176 ? 16.234 29.125 19.844 1 68.94 176 THR A CA 1
ATOM 1380 C C . THR A 1 176 ? 17.422 28.688 19 1 68.94 176 THR A C 1
ATOM 1382 O O . THR A 1 176 ? 18.578 29 19.328 1 68.94 176 THR A O 1
ATOM 1385 N N . LEU A 1 177 ? 17.172 27.969 17.984 1 71.5 177 LEU A N 1
ATOM 1386 C CA . LEU A 1 177 ? 18.25 27.531 17.094 1 71.5 177 LEU A CA 1
ATOM 1387 C C . LEU A 1 177 ? 18.922 28.734 16.422 1 71.5 177 LEU A C 1
ATOM 1389 O O . LEU A 1 177 ? 20.141 28.75 16.25 1 71.5 177 LEU A O 1
ATOM 1393 N N . MET A 1 178 ? 18.125 29.672 16.016 1 72.38 178 MET A N 1
ATOM 1394 C CA . MET A 1 178 ? 18.656 30.891 15.391 1 72.38 178 MET A CA 1
ATOM 1395 C C . MET A 1 178 ? 19.531 31.656 16.375 1 72.38 178 MET A C 1
ATOM 1397 O O . MET A 1 178 ? 20.562 32.219 15.977 1 72.38 178 MET A O 1
ATOM 1401 N N . ALA A 1 179 ? 19.141 31.656 17.578 1 68.06 179 ALA A N 1
ATOM 1402 C CA . ALA A 1 179 ? 19.891 32.375 18.609 1 68.06 179 ALA A CA 1
ATOM 1403 C C . ALA A 1 179 ? 21.219 31.656 18.922 1 68.06 179 ALA A C 1
ATOM 1405 O O . ALA A 1 179 ? 22.203 32.312 19.266 1 68.06 179 ALA A O 1
ATOM 1406 N N . GLN A 1 180 ? 21.188 30.359 18.891 1 65.31 180 GLN A N 1
ATOM 1407 C CA . GLN A 1 180 ? 22.406 29.609 19.156 1 65.31 180 GLN A CA 1
ATOM 1408 C C . GLN A 1 180 ? 23.422 29.766 18.031 1 65.31 180 GLN A C 1
ATOM 1410 O O . GLN A 1 180 ? 24.641 29.672 18.25 1 65.31 180 GLN A O 1
ATOM 1415 N N . LYS A 1 181 ? 23.047 29.828 16.844 1 61.09 181 LYS A N 1
ATOM 1416 C CA . LYS A 1 181 ? 23.969 29.953 15.727 1 61.09 181 LYS A CA 1
ATOM 1417 C C . LYS A 1 181 ? 24.469 31.391 15.578 1 61.09 181 LYS A C 1
ATOM 1419 O O . LYS A 1 181 ? 25.484 31.641 14.922 1 61.09 181 LYS A O 1
ATOM 1424 N N . GLY A 1 182 ? 23.906 32.312 16.109 1 53.53 182 GLY A N 1
ATOM 1425 C CA . GLY A 1 182 ? 24.516 33.625 16.141 1 53.53 182 GLY A CA 1
ATOM 1426 C C . GLY A 1 182 ? 25.516 33.781 17.266 1 53.53 182 GLY A C 1
ATOM 1427 O O . GLY A 1 182 ? 25.531 33 18.219 1 53.53 182 GLY A O 1
ATOM 1428 N N . MET B 1 1 ? 2.307 -11.586 14.273 1 77.38 1 MET B N 1
ATOM 1429 C CA . MET B 1 1 ? 2.793 -12.094 13 1 77.38 1 MET B CA 1
ATOM 1430 C C . MET B 1 1 ? 2.412 -11.164 11.859 1 77.38 1 MET B C 1
ATOM 1432 O O . MET B 1 1 ? 1.34 -10.555 11.875 1 77.38 1 MET B O 1
ATOM 1436 N N . GLN B 1 2 ? 3.33 -10.883 10.938 1 84.56 2 GLN B N 1
ATOM 1437 C CA . GLN B 1 2 ? 3.08 -10.062 9.758 1 84.56 2 GLN B CA 1
ATOM 1438 C C . GLN B 1 2 ? 2.07 -10.734 8.828 1 84.56 2 GLN B C 1
ATOM 1440 O O . GLN B 1 2 ? 2.314 -11.828 8.32 1 84.56 2 GLN B O 1
ATOM 1445 N N . PRO B 1 3 ? 0.921 -10.117 8.781 1 87.75 3 PRO B N 1
ATOM 1446 C CA . PRO B 1 3 ? -0.021 -10.711 7.836 1 87.75 3 PRO B CA 1
ATOM 1447 C C . PRO B 1 3 ? 0.433 -10.57 6.383 1 87.75 3 PRO B C 1
ATOM 1449 O O . PRO B 1 3 ? 1.13 -9.617 6.043 1 87.75 3 PRO B O 1
ATOM 1452 N N . SER B 1 4 ? 0.077 -11.562 5.582 1 92.94 4 SER B N 1
ATOM 1453 C CA . SER B 1 4 ? 0.343 -11.438 4.152 1 92.94 4 SER B CA 1
ATOM 1454 C C . SER B 1 4 ? -0.651 -10.492 3.484 1 92.94 4 SER B C 1
ATOM 1456 O O . SER B 1 4 ? -1.735 -10.25 4.016 1 92.94 4 SER B O 1
ATOM 1458 N N . LEU B 1 5 ? -0.223 -9.938 2.377 1 95 5 LEU B N 1
ATOM 1459 C CA . LEU B 1 5 ? -1.129 -9.07 1.629 1 95 5 LEU B CA 1
ATOM 1460 C C . LEU B 1 5 ? -2.371 -9.836 1.188 1 95 5 LEU B C 1
ATOM 1462 O O . LEU B 1 5 ? -3.486 -9.32 1.267 1 95 5 LEU B O 1
ATOM 1466 N N . LYS B 1 6 ? -2.201 -11.039 0.751 1 94.69 6 LYS B N 1
ATOM 1467 C CA . LYS B 1 6 ? -3.326 -11.836 0.277 1 94.69 6 LYS B CA 1
ATOM 1468 C C . LYS B 1 6 ? -4.328 -12.102 1.398 1 94.69 6 LYS B C 1
ATOM 1470 O O . LYS B 1 6 ? -5.539 -12.016 1.187 1 94.69 6 LYS B O 1
ATOM 1475 N N . SER B 1 7 ? -3.812 -12.438 2.586 1 94.06 7 SER B N 1
ATOM 1476 C CA . SER B 1 7 ? -4.703 -12.68 3.717 1 94.06 7 SER B CA 1
ATOM 1477 C C . SER B 1 7 ? -5.492 -11.43 4.074 1 94.06 7 SER B C 1
ATOM 1479 O O . SER B 1 7 ? -6.688 -11.5 4.375 1 94.06 7 SER B O 1
ATOM 1481 N N . VAL B 1 8 ? -4.863 -10.32 4.047 1 95.69 8 VAL B N 1
ATOM 1482 C CA . VAL B 1 8 ? -5.512 -9.055 4.367 1 95.69 8 VAL B CA 1
ATOM 1483 C C . VAL B 1 8 ? -6.582 -8.742 3.324 1 95.69 8 VAL B C 1
ATOM 1485 O O . VAL B 1 8 ? -7.68 -8.297 3.664 1 95.69 8 VAL B O 1
ATOM 1488 N N . MET B 1 9 ? -6.266 -8.992 2.047 1 96.5 9 MET B N 1
ATOM 1489 C CA . MET B 1 9 ? -7.23 -8.758 0.975 1 96.5 9 MET B CA 1
ATOM 1490 C C . MET B 1 9 ? -8.414 -9.711 1.088 1 96.5 9 MET B C 1
ATOM 1492 O O . MET B 1 9 ? -9.562 -9.312 0.858 1 96.5 9 MET B O 1
ATOM 1496 N N . HIS B 1 10 ? -8.07 -10.906 1.422 1 96.38 10 HIS B N 1
ATOM 1497 C CA . HIS B 1 10 ? -9.133 -11.883 1.659 1 96.38 10 HIS B CA 1
ATOM 1498 C C . HIS B 1 10 ? -10.094 -11.391 2.738 1 96.38 10 HIS B C 1
ATOM 1500 O O . HIS B 1 10 ? -11.312 -11.367 2.527 1 96.38 10 HIS B O 1
ATOM 1506 N N . ASN B 1 11 ? -9.547 -11.016 3.828 1 95.69 11 ASN B N 1
ATOM 1507 C CA . ASN B 1 11 ? -10.359 -10.555 4.945 1 95.69 11 ASN B CA 1
ATOM 1508 C C . ASN B 1 11 ? -11.18 -9.328 4.562 1 95.69 11 ASN B C 1
ATOM 1510 O O . ASN B 1 11 ? -12.344 -9.203 4.961 1 95.69 11 ASN B O 1
ATOM 1514 N N . ALA B 1 12 ? -10.602 -8.43 3.809 1 96.69 12 ALA B N 1
ATOM 1515 C CA . ALA B 1 12 ? -11.281 -7.211 3.391 1 96.69 12 ALA B CA 1
ATOM 1516 C C . ALA B 1 12 ? -12.453 -7.527 2.465 1 96.69 12 ALA B C 1
ATOM 1518 O O . ALA B 1 12 ? -13.539 -6.953 2.604 1 96.69 12 ALA B O 1
ATOM 1519 N N . VAL B 1 13 ? -12.266 -8.461 1.535 1 97.44 13 VAL B N 1
ATOM 1520 C CA . VAL B 1 13 ? -13.312 -8.844 0.594 1 97.44 13 VAL B CA 1
ATOM 1521 C C . VAL B 1 13 ? -14.438 -9.555 1.336 1 97.44 13 VAL B C 1
ATOM 1523 O O . VAL B 1 13 ? -15.617 -9.305 1.079 1 97.44 13 VAL B O 1
ATOM 1526 N N . VAL B 1 14 ? -14.039 -10.398 2.311 1 95.75 14 VAL B N 1
ATOM 1527 C CA . VAL B 1 14 ? -15.039 -11.109 3.105 1 95.75 14 VAL B CA 1
ATOM 1528 C C . VAL B 1 14 ? -15.836 -10.109 3.941 1 95.75 14 VAL B C 1
ATOM 1530 O O . VAL B 1 14 ? -17.062 -10.188 4.016 1 95.75 14 VAL B O 1
ATOM 1533 N N . ALA B 1 15 ? -15.203 -9.164 4.488 1 94.19 15 ALA B N 1
ATOM 1534 C CA . ALA B 1 15 ? -15.875 -8.141 5.285 1 94.19 15 ALA B CA 1
ATOM 1535 C C . ALA B 1 15 ? -16.781 -7.273 4.41 1 94.19 15 ALA B C 1
ATOM 1537 O O . ALA B 1 15 ? -17.812 -6.777 4.875 1 94.19 15 ALA B O 1
ATOM 1538 N N . TRP B 1 16 ? -16.406 -7.113 3.176 1 95.25 16 TRP B N 1
ATOM 1539 C CA . TRP B 1 16 ? -17.172 -6.34 2.211 1 95.25 16 TRP B CA 1
ATOM 1540 C C . TRP B 1 16 ? -18.547 -6.957 1.995 1 95.25 16 TRP B C 1
ATOM 1542 O O . TRP B 1 16 ? -19.5 -6.266 1.608 1 95.25 16 TRP B O 1
ATOM 1552 N N . ARG B 1 17 ? -18.734 -8.219 2.367 1 95.38 17 ARG B N 1
ATOM 1553 C CA . ARG B 1 17 ? -19.984 -8.953 2.174 1 95.38 17 ARG B CA 1
ATOM 1554 C C . ARG B 1 17 ? -21.062 -8.438 3.109 1 95.38 17 ARG B C 1
ATOM 1556 O O . ARG B 1 17 ? -22.25 -8.711 2.904 1 95.38 17 ARG B O 1
ATOM 1563 N N . SER B 1 18 ? -20.688 -7.656 4.086 1 92.31 18 SER B N 1
ATOM 1564 C CA . SER B 1 18 ? -21.672 -7.035 4.973 1 92.31 18 SER B CA 1
ATOM 1565 C C . SER B 1 18 ? -22.453 -5.949 4.25 1 92.31 18 SER B C 1
ATOM 1567 O O . SER B 1 18 ? -23.578 -5.621 4.648 1 92.31 18 SER B O 1
ATOM 1569 N N . ASP B 1 19 ? -21.953 -5.395 3.168 1 90.12 19 ASP B N 1
ATOM 1570 C CA . ASP B 1 19 ? -22.531 -4.246 2.48 1 90.12 19 ASP B CA 1
ATOM 1571 C C . ASP B 1 19 ? -22.984 -4.621 1.075 1 90.12 19 ASP B C 1
ATOM 1573 O O . ASP B 1 19 ? -23.766 -3.887 0.452 1 90.12 19 ASP B O 1
ATOM 1577 N N . ALA B 1 20 ? -22.469 -5.715 0.549 1 92.56 20 ALA B N 1
ATOM 1578 C CA . ALA B 1 20 ? -22.734 -6.121 -0.829 1 92.56 20 ALA B CA 1
ATOM 1579 C C . ALA B 1 20 ? -22.734 -7.641 -0.963 1 92.56 20 ALA B C 1
ATOM 1581 O O . ALA B 1 20 ? -22.078 -8.336 -0.186 1 92.56 20 ALA B O 1
ATOM 1582 N N . THR B 1 21 ? -23.469 -8.094 -1.941 1 95.88 21 THR B N 1
ATOM 1583 C CA . THR B 1 21 ? -23.484 -9.531 -2.211 1 95.88 21 THR B CA 1
ATOM 1584 C C . THR B 1 21 ? -22.203 -9.953 -2.92 1 95.88 21 THR B C 1
ATOM 1586 O O . THR B 1 21 ? -21.484 -9.117 -3.484 1 95.88 21 THR B O 1
ATOM 1589 N N . LYS B 1 22 ? -21.938 -11.297 -2.902 1 97.06 22 LYS B N 1
ATOM 1590 C CA . LYS B 1 22 ? -20.797 -11.852 -3.611 1 97.06 22 LYS B CA 1
ATOM 1591 C C . LYS B 1 22 ? -20.828 -11.477 -5.09 1 97.06 22 LYS B C 1
ATOM 1593 O O . LYS B 1 22 ? -19.797 -11.141 -5.676 1 97.06 22 LYS B O 1
ATOM 1598 N N . GLU B 1 23 ? -21.969 -11.516 -5.672 1 96.94 23 GLU B N 1
ATOM 1599 C CA . GLU B 1 23 ? -22.125 -11.227 -7.094 1 96.94 23 GLU B CA 1
ATOM 1600 C C . GLU B 1 23 ? -21.812 -9.758 -7.391 1 96.94 23 GLU B C 1
ATOM 1602 O O . GLU B 1 23 ? -21.172 -9.445 -8.391 1 96.94 23 GLU B O 1
ATOM 1607 N N . GLN B 1 24 ? -22.312 -8.914 -6.562 1 96.94 24 GLN B N 1
ATOM 1608 C CA . GLN B 1 24 ? -22.031 -7.488 -6.73 1 96.94 24 GLN B CA 1
ATOM 1609 C C . GLN B 1 24 ? -20.547 -7.191 -6.617 1 96.94 24 GLN B C 1
ATOM 1611 O O . GLN B 1 24 ? -19.984 -6.457 -7.434 1 96.94 24 GLN B O 1
ATOM 1616 N N . ILE B 1 25 ? -19.953 -7.715 -5.574 1 97.75 25 ILE B N 1
ATOM 1617 C CA . ILE B 1 25 ? -18.531 -7.504 -5.348 1 97.75 25 ILE B CA 1
ATOM 1618 C C . ILE B 1 25 ? -17.734 -7.992 -6.555 1 97.75 25 ILE B C 1
ATOM 1620 O O . ILE B 1 25 ? -16.875 -7.273 -7.07 1 97.75 25 ILE B O 1
ATOM 1624 N N . ALA B 1 26 ? -18.031 -9.164 -7.035 1 98.25 26 ALA B N 1
ATOM 1625 C CA . ALA B 1 26 ? -17.359 -9.727 -8.195 1 98.25 26 ALA B CA 1
ATOM 1626 C C . ALA B 1 26 ? -17.562 -8.844 -9.43 1 98.25 26 ALA B C 1
ATOM 1628 O O . ALA B 1 26 ? -16.625 -8.641 -10.211 1 98.25 26 ALA B O 1
ATOM 1629 N N . GLU B 1 27 ? -18.719 -8.383 -9.578 1 97.44 27 GLU B N 1
ATOM 1630 C CA . GLU B 1 27 ? -19 -7.512 -10.711 1 97.44 27 GLU B CA 1
ATOM 1631 C C . GLU B 1 27 ? -18.219 -6.211 -10.625 1 97.44 27 GLU B C 1
ATOM 1633 O O . GLU B 1 27 ? -17.672 -5.738 -11.633 1 97.44 27 GLU B O 1
ATOM 1638 N N . PHE B 1 28 ? -18.172 -5.598 -9.422 1 97.12 28 PHE B N 1
ATOM 1639 C CA . PHE B 1 28 ? -17.406 -4.367 -9.234 1 97.12 28 PHE B CA 1
ATOM 1640 C C . PHE B 1 28 ? -15.938 -4.578 -9.594 1 97.12 28 PHE B C 1
ATOM 1642 O O . PHE B 1 28 ? -15.352 -3.773 -10.312 1 97.12 28 PHE B O 1
ATOM 1649 N N . ILE B 1 29 ? -15.414 -5.656 -9.164 1 98.38 29 ILE B N 1
ATOM 1650 C CA . ILE B 1 29 ? -13.992 -5.926 -9.375 1 98.38 29 ILE B CA 1
ATOM 1651 C C . ILE B 1 29 ? -13.75 -6.246 -10.852 1 98.38 29 ILE B C 1
ATOM 1653 O O . ILE B 1 29 ? -12.805 -5.73 -11.453 1 98.38 29 ILE B O 1
ATOM 1657 N N . ALA B 1 30 ? -14.609 -7.02 -11.438 1 98.44 30 ALA B N 1
ATOM 1658 C CA . ALA B 1 30 ? -14.469 -7.348 -12.852 1 98.44 30 ALA B CA 1
ATOM 1659 C C . ALA B 1 30 ? -14.578 -6.102 -13.727 1 98.44 30 ALA B C 1
ATOM 1661 O O . ALA B 1 30 ? -13.844 -5.949 -14.703 1 98.44 30 ALA B O 1
ATOM 1662 N N . ARG B 1 31 ? -15.484 -5.262 -13.375 1 97.31 31 ARG B N 1
ATOM 1663 C CA . ARG B 1 31 ? -15.641 -4.016 -14.117 1 97.31 31 ARG B CA 1
ATOM 1664 C C . ARG B 1 31 ? -14.359 -3.184 -14.062 1 97.31 31 ARG B C 1
ATOM 1666 O O . ARG B 1 31 ? -13.914 -2.656 -15.086 1 97.31 31 ARG B O 1
ATOM 1673 N N . ASN B 1 32 ? -13.812 -3.057 -12.938 1 96.94 32 ASN B N 1
ATOM 1674 C CA . ASN B 1 32 ? -12.562 -2.303 -12.812 1 96.94 32 ASN B CA 1
ATOM 1675 C C . ASN B 1 32 ? -11.414 -2.994 -13.539 1 96.94 32 ASN B C 1
ATOM 1677 O O . ASN B 1 32 ? -10.57 -2.332 -14.148 1 96.94 32 ASN B O 1
ATOM 1681 N N . TYR B 1 33 ? -11.398 -4.316 -13.508 1 97.25 33 TYR B N 1
ATOM 1682 C CA . TYR B 1 33 ? -10.406 -5.125 -14.203 1 97.25 33 TYR B CA 1
ATOM 1683 C C . TYR B 1 33 ? -10.406 -4.82 -15.695 1 97.25 33 TYR B C 1
ATOM 1685 O O . TYR B 1 33 ? -9.344 -4.637 -16.297 1 97.25 33 TYR B O 1
ATOM 1693 N N . HIS B 1 34 ? -11.539 -4.66 -16.25 1 96.62 34 HIS B N 1
ATOM 1694 C CA . HIS B 1 34 ? -11.656 -4.414 -17.672 1 96.62 34 HIS B CA 1
ATOM 1695 C C . HIS B 1 34 ? -11.539 -2.926 -18 1 96.62 34 HIS B C 1
ATOM 1697 O O . HIS B 1 34 ? -10.961 -2.549 -19.016 1 96.62 34 HIS B O 1
ATOM 1703 N N . LYS B 1 35 ? -12.07 -2.111 -17.094 1 95 35 LYS B N 1
ATOM 1704 C CA . LYS B 1 35 ? -11.953 -0.667 -17.281 1 95 35 LYS B CA 1
ATOM 1705 C C . LYS B 1 35 ? -10.492 -0.232 -17.281 1 95 35 LYS B C 1
ATOM 1707 O O . LYS B 1 35 ? -10.086 0.605 -18.094 1 95 35 LYS B O 1
ATOM 1712 N N . MET B 1 36 ? -9.734 -0.823 -16.422 1 94.12 36 MET B N 1
ATOM 1713 C CA . MET B 1 36 ? -8.328 -0.459 -16.281 1 94.12 36 MET B CA 1
ATOM 1714 C C . MET B 1 36 ? -7.469 -1.209 -17.297 1 94.12 36 MET B C 1
ATOM 1716 O O . MET B 1 36 ? -6.258 -1.002 -17.375 1 94.12 36 MET B O 1
ATOM 1720 N N . LYS B 1 37 ? -8.031 -2.102 -18.047 1 93.88 37 LYS B N 1
ATOM 1721 C CA . LYS B 1 37 ? -7.371 -2.91 -19.062 1 93.88 37 LYS B CA 1
ATOM 1722 C C . LYS B 1 37 ? -6.176 -3.658 -18.484 1 93.88 37 LYS B C 1
ATOM 1724 O O . LYS B 1 37 ? -5.094 -3.668 -19.062 1 93.88 37 LYS B O 1
ATOM 1729 N N . ILE B 1 38 ? -6.438 -4.23 -17.312 1 93.69 38 ILE B N 1
ATOM 1730 C CA . ILE B 1 38 ? -5.371 -4.926 -16.609 1 93.69 38 ILE B CA 1
ATOM 1731 C C . ILE B 1 38 ? -4.922 -6.145 -17.406 1 93.69 38 ILE B C 1
ATOM 1733 O O . ILE B 1 38 ? -3.74 -6.488 -17.406 1 93.69 38 ILE B O 1
ATOM 1737 N N . PHE B 1 39 ? -5.781 -6.727 -18.156 1 91.69 39 PHE B N 1
ATOM 1738 C CA . PHE B 1 39 ? -5.5 -7.91 -18.953 1 91.69 39 PHE B CA 1
ATOM 1739 C C . PHE B 1 39 ? -4.5 -7.59 -20.062 1 91.69 39 PHE B C 1
ATOM 1741 O O . PHE B 1 39 ? -3.932 -8.5 -20.672 1 91.69 39 PHE B O 1
ATOM 1748 N N . GLU B 1 40 ? -4.262 -6.324 -20.312 1 90.56 40 GLU B N 1
ATOM 1749 C CA . GLU B 1 40 ? -3.34 -5.926 -21.375 1 90.56 40 GLU B CA 1
ATOM 1750 C C . GLU B 1 40 ? -1.951 -5.625 -20.812 1 90.56 40 GLU B C 1
ATOM 1752 O O . GLU B 1 40 ? -1.002 -5.418 -21.578 1 90.56 40 GLU B O 1
ATOM 1757 N N . GLU B 1 41 ? -1.89 -5.555 -19.516 1 86.88 41 GLU B N 1
ATOM 1758 C CA . GLU B 1 41 ? -0.589 -5.297 -18.906 1 86.88 41 GLU B CA 1
ATOM 1759 C C . GLU B 1 41 ? 0.413 -6.395 -19.25 1 86.88 41 GLU B C 1
ATOM 1761 O O . GLU B 1 41 ? 0.071 -7.578 -19.25 1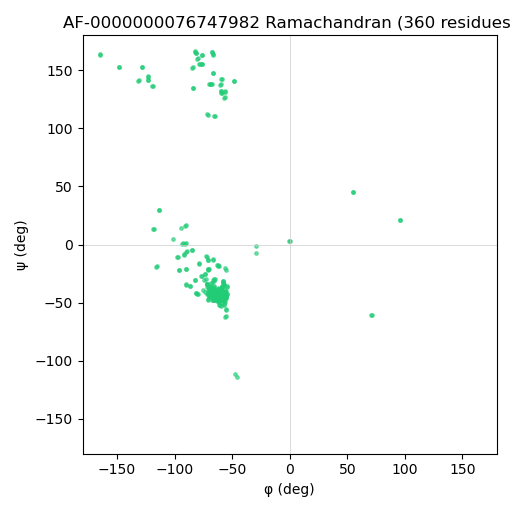 86.88 41 GLU B O 1
ATOM 1766 N N . GLU B 1 42 ? 1.62 -6.035 -19.562 1 81.5 42 GLU B N 1
ATOM 1767 C CA . GLU B 1 42 ? 2.65 -6.93 -20.078 1 81.5 42 GLU B CA 1
ATOM 1768 C C . GLU B 1 42 ? 2.922 -8.078 -19.125 1 81.5 42 GLU B C 1
ATOM 1770 O O . GLU B 1 42 ? 3.188 -9.203 -19.547 1 81.5 42 GLU B O 1
ATOM 1775 N N . ASP B 1 43 ? 2.781 -7.867 -17.875 1 84.06 43 ASP B N 1
ATOM 1776 C CA . ASP B 1 43 ? 3.127 -8.875 -16.875 1 84.06 43 ASP B CA 1
ATOM 1777 C C . ASP B 1 43 ? 1.918 -9.734 -16.531 1 84.06 43 ASP B C 1
ATOM 1779 O O . ASP B 1 43 ? 2.049 -10.742 -15.82 1 84.06 43 ASP B O 1
ATOM 1783 N N . CYS B 1 44 ? 0.814 -9.352 -17.016 1 87.44 44 CYS B N 1
ATOM 1784 C CA . CYS B 1 44 ? -0.4 -10.07 -16.656 1 87.44 44 CYS B CA 1
ATOM 1785 C C . CYS B 1 44 ? -0.523 -11.359 -17.453 1 87.44 44 CYS B C 1
ATOM 1787 O O . CYS B 1 44 ? 0.044 -11.477 -18.547 1 87.44 44 CYS B O 1
ATOM 1789 N N . GLN B 1 45 ? -1.229 -12.273 -16.906 1 86.94 45 GLN B N 1
ATOM 1790 C CA . GLN B 1 45 ? -1.503 -13.531 -17.594 1 86.94 45 GLN B CA 1
ATOM 1791 C C . GLN B 1 45 ? -2.227 -13.289 -18.922 1 86.94 45 GLN B C 1
ATOM 1793 O O . GLN B 1 45 ? -3.068 -12.391 -19.016 1 86.94 45 GLN B O 1
ATOM 1798 N N . PRO B 1 46 ? -1.88 -14.062 -19.875 1 80.44 46 PRO B N 1
ATOM 1799 C CA . PRO B 1 46 ? -2.418 -13.852 -21.219 1 80.44 46 PRO B CA 1
ATOM 1800 C C . PRO B 1 46 ? -3.934 -14.031 -21.281 1 80.44 46 PRO B C 1
ATOM 1802 O O . PRO B 1 46 ? -4.609 -13.312 -22.031 1 80.44 46 PRO B O 1
ATOM 1805 N N . GLU B 1 47 ? -4.41 -15.055 -20.578 1 87.12 47 GLU B N 1
ATOM 1806 C CA . GLU B 1 47 ? -5.859 -15.234 -20.547 1 87.12 47 GLU B CA 1
ATOM 1807 C C . GLU B 1 47 ? -6.5 -14.367 -19.469 1 87.12 47 GLU B C 1
ATOM 1809 O O . GLU B 1 47 ? -5.988 -14.281 -18.344 1 87.12 47 GLU B O 1
ATOM 1814 N N . PRO B 1 48 ? -7.574 -13.75 -19.906 1 91.81 48 PRO B N 1
ATOM 1815 C CA . PRO B 1 48 ? -8.242 -12.922 -18.906 1 91.81 48 PRO B CA 1
ATOM 1816 C C . PRO B 1 48 ? -8.625 -13.703 -17.641 1 91.81 48 PRO B C 1
ATOM 1818 O O . PRO B 1 48 ? -9.188 -14.797 -17.75 1 91.81 48 PRO B O 1
ATOM 1821 N N . ILE B 1 49 ? -8.281 -13.141 -16.547 1 95.94 49 ILE B N 1
ATOM 1822 C CA . ILE B 1 49 ? -8.562 -13.758 -15.25 1 95.94 49 ILE B CA 1
ATOM 1823 C C . ILE B 1 49 ? -10.062 -13.711 -14.969 1 95.94 49 ILE B C 1
ATOM 1825 O O . ILE B 1 49 ? -10.641 -14.688 -14.492 1 95.94 49 ILE B O 1
ATOM 1829 N N . LEU B 1 50 ? -10.648 -12.57 -15.289 1 97.5 50 LEU B N 1
ATOM 1830 C CA . LEU B 1 50 ? -12.094 -12.367 -15.188 1 97.5 50 LEU B CA 1
ATOM 1831 C C . LEU B 1 50 ? -12.672 -11.945 -16.531 1 97.5 50 LEU B C 1
ATOM 1833 O O . LEU B 1 50 ? -12.055 -11.172 -17.266 1 97.5 50 LEU B O 1
ATOM 1837 N N . LYS B 1 51 ? -13.852 -12.461 -16.828 1 97.38 51 LYS B N 1
ATOM 1838 C CA . LYS B 1 51 ? -14.531 -12.125 -18.078 1 97.38 51 LYS B CA 1
ATOM 1839 C C . LYS B 1 51 ? -15.258 -10.789 -17.953 1 97.38 51 LYS B C 1
ATOM 1841 O O . LYS B 1 51 ? -15.438 -10.273 -16.859 1 97.38 51 LYS B O 1
ATOM 1846 N N . VAL B 1 52 ? -15.617 -10.266 -19.141 1 96.88 52 VAL B N 1
ATOM 1847 C CA . VAL B 1 52 ? -16.375 -9.023 -19.156 1 96.88 52 VAL B CA 1
ATOM 1848 C C . VAL B 1 52 ? -17.688 -9.203 -18.406 1 96.88 52 VAL B C 1
ATOM 1850 O O . VAL B 1 52 ? -18.406 -10.188 -18.625 1 96.88 52 VAL B O 1
ATOM 1853 N N . PRO B 1 53 ? -17.938 -8.234 -17.531 1 95.88 53 PRO B N 1
ATOM 1854 C CA . PRO B 1 53 ? -19.172 -8.383 -16.766 1 95.88 53 PRO B CA 1
ATOM 1855 C C . PRO B 1 53 ? -20.422 -8.453 -17.656 1 95.88 53 PRO B C 1
ATOM 1857 O O . PRO B 1 53 ? -20.578 -7.637 -18.562 1 95.88 53 PRO B O 1
ATOM 1860 N N . SER B 1 54 ? -21.25 -9.406 -17.438 1 95.94 54 SER B N 1
ATOM 1861 C CA . SER B 1 54 ? -22.547 -9.641 -18.078 1 95.94 54 SER B CA 1
ATOM 1862 C C . SER B 1 54 ? -23.375 -10.656 -17.297 1 95.94 54 SER B C 1
ATOM 1864 O O . SER B 1 54 ? -22.844 -11.359 -16.422 1 95.94 54 SER B O 1
ATOM 1866 N N . ALA B 1 55 ? -24.609 -10.656 -17.594 1 94.5 55 ALA B N 1
ATOM 1867 C CA . ALA B 1 55 ? -25.484 -11.633 -16.938 1 94.5 55 ALA B CA 1
ATOM 1868 C C . ALA B 1 55 ? -24.953 -13.055 -17.125 1 94.5 55 ALA B C 1
ATOM 1870 O O . ALA B 1 55 ? -25.047 -13.875 -16.219 1 94.5 55 ALA B O 1
ATOM 1871 N N . HIS B 1 56 ? -24.406 -13.297 -18.281 1 96.25 56 HIS B N 1
ATOM 1872 C CA . HIS B 1 56 ? -23.891 -14.617 -18.641 1 96.25 56 HIS B CA 1
ATOM 1873 C C . HIS B 1 56 ? -22.578 -14.906 -17.906 1 96.25 56 HIS B C 1
ATOM 1875 O O . HIS B 1 56 ? -22.359 -16.031 -17.438 1 96.25 56 HIS B O 1
ATOM 1881 N N . ASN B 1 57 ? -21.688 -14.016 -17.75 1 97.44 57 ASN B N 1
ATOM 1882 C CA . ASN B 1 57 ? -20.328 -14.203 -17.234 1 97.44 57 ASN B CA 1
ATOM 1883 C C . ASN B 1 57 ? -20.266 -14.047 -15.727 1 97.44 57 ASN B C 1
ATOM 1885 O O . ASN B 1 57 ? -19.359 -14.57 -15.07 1 97.44 57 ASN B O 1
ATOM 1889 N N . ASN B 1 58 ? -21.203 -13.398 -15.07 1 96.69 58 ASN B N 1
ATOM 1890 C CA . ASN B 1 58 ? -21.141 -12.969 -13.672 1 96.69 58 ASN B CA 1
ATOM 1891 C C . ASN B 1 58 ? -21.078 -14.156 -12.727 1 96.69 58 ASN B C 1
ATOM 1893 O O . ASN B 1 58 ? -20.312 -14.148 -11.758 1 96.69 58 ASN B O 1
ATOM 1897 N N . PRO B 1 59 ? -21.875 -15.219 -13.031 1 97.5 59 PRO B N 1
ATOM 1898 C CA . PRO B 1 59 ? -21.766 -16.359 -12.133 1 97.5 59 PRO B CA 1
ATOM 1899 C C . PRO B 1 59 ? -20.359 -16.969 -12.117 1 97.5 59 PRO B C 1
ATOM 1901 O O . PRO B 1 59 ? -19.828 -17.281 -11.047 1 97.5 59 PRO B O 1
ATOM 1904 N N . ASN B 1 60 ? -19.75 -17.062 -13.25 1 97.44 60 ASN B N 1
ATOM 1905 C CA . ASN B 1 60 ? -18.391 -17.594 -13.336 1 97.44 60 ASN B CA 1
ATOM 1906 C C . ASN B 1 60 ? -17.375 -16.641 -12.711 1 97.44 60 ASN B C 1
ATOM 1908 O O . ASN B 1 60 ? -16.453 -17.062 -12.023 1 97.44 60 ASN B O 1
ATOM 1912 N N . ASN B 1 61 ? -17.516 -15.359 -13.023 1 98 61 ASN B N 1
ATOM 1913 C CA . ASN B 1 61 ? -16.656 -14.359 -12.406 1 98 61 ASN B CA 1
ATOM 1914 C C . ASN B 1 61 ? -16.703 -14.43 -10.883 1 98 61 ASN B C 1
ATOM 1916 O O . ASN B 1 61 ? -15.68 -14.352 -10.219 1 98 61 ASN B O 1
ATOM 1920 N N . THR B 1 62 ? -17.969 -14.602 -10.359 1 98.19 62 THR B N 1
ATOM 1921 C CA . THR B 1 62 ? -18.172 -14.648 -8.914 1 98.19 62 THR B CA 1
ATOM 1922 C C . THR B 1 62 ? -17.484 -15.867 -8.305 1 98.19 62 THR B C 1
ATOM 1924 O O . THR B 1 62 ? -16.719 -15.734 -7.344 1 98.19 62 THR B O 1
ATOM 1927 N N . GLN B 1 63 ? -17.688 -16.969 -8.93 1 97.75 63 GLN B N 1
ATOM 1928 C CA . GLN B 1 63 ? -17.094 -18.203 -8.438 1 97.75 63 GLN B CA 1
ATOM 1929 C C . GLN B 1 63 ? -15.578 -18.156 -8.492 1 97.75 63 GLN B C 1
ATOM 1931 O O . GLN B 1 63 ? -14.898 -18.5 -7.516 1 97.75 63 GLN B O 1
ATOM 1936 N N . ASN B 1 64 ? -15.062 -17.734 -9.602 1 97.25 64 ASN B N 1
ATOM 1937 C CA . ASN B 1 64 ? -13.617 -17.688 -9.797 1 97.25 64 ASN B CA 1
ATOM 1938 C C . ASN B 1 64 ? -12.961 -16.688 -8.852 1 97.25 64 ASN B C 1
ATOM 1940 O O . ASN B 1 64 ? -11.945 -16.984 -8.219 1 97.25 64 ASN B O 1
ATOM 1944 N N . LEU B 1 65 ? -13.539 -15.492 -8.719 1 97.81 65 LEU B N 1
ATOM 1945 C CA . LEU B 1 65 ? -12.953 -14.453 -7.879 1 97.81 65 LEU B CA 1
ATOM 1946 C C . LEU B 1 65 ? -12.859 -14.914 -6.426 1 97.81 65 LEU B C 1
ATOM 1948 O O . LEU B 1 65 ? -11.805 -14.797 -5.801 1 97.81 65 LEU B O 1
ATOM 1952 N N . PHE B 1 66 ? -13.922 -15.477 -5.926 1 97.56 66 PHE B N 1
ATOM 1953 C CA . PHE B 1 66 ? -13.938 -15.852 -4.52 1 97.56 66 PHE B CA 1
ATOM 1954 C C . PHE B 1 66 ? -13.078 -17.078 -4.273 1 97.56 66 PHE B C 1
ATOM 1956 O O . PHE B 1 66 ? -12.531 -17.266 -3.184 1 97.56 66 PHE B O 1
ATOM 1963 N N . ARG B 1 67 ? -12.914 -17.875 -5.332 1 97 67 ARG B N 1
ATOM 1964 C CA . ARG B 1 67 ? -11.945 -18.953 -5.254 1 97 67 ARG B CA 1
ATOM 1965 C C . ARG B 1 67 ? -10.523 -18.406 -5.168 1 97 67 ARG B C 1
ATOM 1967 O O . ARG B 1 67 ? -9.727 -18.844 -4.34 1 97 67 ARG B O 1
ATOM 1974 N N . TYR B 1 68 ? -10.211 -17.484 -6.027 1 96.38 68 TYR B N 1
ATOM 1975 C CA . TYR B 1 68 ? -8.883 -16.891 -6.043 1 96.38 68 TYR B CA 1
ATOM 1976 C C . TYR B 1 68 ? -8.57 -16.219 -4.715 1 96.38 68 TYR B C 1
ATOM 1978 O O . TYR B 1 68 ? -7.449 -16.312 -4.207 1 96.38 68 TYR B O 1
ATOM 1986 N N . VAL B 1 69 ? -9.539 -15.539 -4.152 1 95.88 69 VAL B N 1
ATOM 1987 C CA . VAL B 1 69 ? -9.344 -14.758 -2.939 1 95.88 69 VAL B CA 1
ATOM 1988 C C . VAL B 1 69 ? -9.18 -15.688 -1.741 1 95.88 69 VAL B C 1
ATOM 1990 O O . VAL B 1 69 ? -8.383 -15.414 -0.839 1 95.88 69 VAL B O 1
ATOM 1993 N N . SER B 1 70 ? -9.812 -16.781 -1.714 1 95 70 SER B N 1
ATOM 1994 C CA . SER B 1 70 ? -9.852 -17.656 -0.546 1 95 70 SER B CA 1
ATOM 1995 C C . SER B 1 70 ? -8.711 -18.672 -0.581 1 95 70 SER B C 1
ATOM 1997 O O . SER B 1 70 ? -8.156 -19.031 0.462 1 95 70 SER B O 1
ATOM 1999 N N . ARG B 1 71 ? -8.305 -19.141 -1.735 1 94.44 71 ARG B N 1
ATOM 2000 C CA . ARG B 1 71 ? -7.312 -20.203 -1.854 1 94.44 71 ARG B CA 1
ATOM 2001 C C . ARG B 1 71 ? -5.898 -19.656 -1.693 1 94.44 71 ARG B C 1
ATOM 2003 O O . ARG B 1 71 ? -5.676 -18.453 -1.835 1 94.44 71 ARG B O 1
ATOM 2010 N N . THR B 1 72 ? -5.023 -20.562 -1.378 1 91.94 72 THR B N 1
ATOM 2011 C CA . THR B 1 72 ? -3.645 -20.156 -1.129 1 91.94 72 THR B CA 1
ATOM 2012 C C . THR B 1 72 ? -2.699 -20.812 -2.129 1 91.94 72 THR B C 1
ATOM 2014 O O . THR B 1 72 ? -1.485 -20.859 -1.913 1 91.94 72 THR B O 1
ATOM 2017 N N . SER B 1 73 ? -3.25 -21.375 -3.174 1 93.81 73 SER B N 1
ATOM 2018 C CA . SER B 1 73 ? -2.434 -22.016 -4.195 1 93.81 73 SER B CA 1
ATOM 2019 C C . SER B 1 73 ? -1.574 -21 -4.941 1 93.81 73 SER B C 1
ATOM 2021 O O . SER B 1 73 ? -1.831 -19.797 -4.875 1 93.81 73 SER B O 1
ATOM 2023 N N . ILE B 1 74 ? -0.585 -21.547 -5.633 1 94.31 74 ILE B N 1
ATOM 2024 C CA . ILE B 1 74 ? 0.309 -20.75 -6.461 1 94.31 74 ILE B CA 1
ATOM 2025 C C . ILE B 1 74 ? -0.503 -19.969 -7.496 1 94.31 74 ILE B C 1
ATOM 2027 O O . ILE B 1 74 ? -0.3 -18.766 -7.676 1 94.31 74 ILE B O 1
ATOM 2031 N N . GLU B 1 75 ? -1.431 -20.609 -8.133 1 94.38 75 GLU B N 1
ATOM 2032 C CA . GLU B 1 75 ? -2.275 -19.969 -9.141 1 94.38 75 GLU B CA 1
ATOM 2033 C C . GLU B 1 75 ? -3.139 -18.875 -8.531 1 94.38 75 GLU B C 1
ATOM 2035 O O . GLU B 1 75 ? -3.311 -17.812 -9.125 1 94.38 75 GLU B O 1
ATOM 2040 N N . ALA B 1 76 ? -3.693 -19.156 -7.371 1 95.81 76 ALA B N 1
ATOM 2041 C CA . ALA B 1 76 ? -4.547 -18.188 -6.691 1 95.81 76 ALA B CA 1
ATOM 2042 C C . ALA B 1 76 ? -3.766 -16.922 -6.332 1 95.81 76 ALA B C 1
ATOM 2044 O O . ALA B 1 76 ? -4.258 -15.805 -6.512 1 95.81 76 ALA B O 1
ATOM 2045 N N . LYS B 1 77 ? -2.611 -17.109 -5.891 1 95.5 77 LYS B N 1
ATOM 2046 C CA . LYS B 1 77 ? -1.76 -15.984 -5.527 1 95.5 77 LYS B CA 1
ATOM 2047 C C . LYS B 1 77 ? -1.408 -15.148 -6.75 1 95.5 77 LYS B C 1
ATOM 2049 O O . LYS B 1 77 ? -1.461 -13.914 -6.699 1 95.5 77 LYS B O 1
ATOM 2054 N N . ALA B 1 78 ? -1.068 -15.812 -7.828 1 95.56 78 ALA B N 1
ATOM 2055 C CA . ALA B 1 78 ? -0.738 -15.109 -9.062 1 95.56 78 ALA B CA 1
ATOM 2056 C C . ALA B 1 78 ? -1.935 -14.32 -9.586 1 95.56 78 ALA B C 1
ATOM 2058 O O . ALA B 1 78 ? -1.786 -13.188 -10.039 1 95.56 78 ALA B O 1
ATOM 2059 N N . ASN B 1 79 ? -3.107 -14.93 -9.5 1 96.19 79 ASN B N 1
ATOM 2060 C CA . ASN B 1 79 ? -4.32 -14.258 -9.945 1 96.19 79 ASN B CA 1
ATOM 2061 C C . ASN B 1 79 ? -4.609 -13.016 -9.109 1 96.19 79 ASN B C 1
ATOM 2063 O O . ASN B 1 79 ? -4.953 -11.961 -9.656 1 96.19 79 ASN B O 1
ATOM 2067 N N . ILE B 1 80 ? -4.422 -13.125 -7.812 1 96.44 80 ILE B N 1
ATOM 2068 C CA . ILE B 1 80 ? -4.703 -11.992 -6.941 1 96.44 80 ILE B CA 1
ATOM 2069 C C . ILE B 1 80 ? -3.662 -10.898 -7.168 1 96.44 80 ILE B C 1
ATOM 2071 O O . ILE B 1 80 ? -3.99 -9.711 -7.156 1 96.44 80 ILE B O 1
ATOM 2075 N N . MET B 1 81 ? -2.438 -11.328 -7.414 1 96.19 81 MET B N 1
ATOM 2076 C CA . MET B 1 81 ? -1.402 -10.352 -7.734 1 96.19 81 MET B CA 1
ATOM 2077 C C . MET B 1 81 ? -1.808 -9.508 -8.938 1 96.19 81 MET B C 1
ATOM 2079 O O . MET B 1 81 ? -1.69 -8.281 -8.906 1 96.19 81 MET B O 1
ATOM 2083 N N . ASP B 1 82 ? -2.336 -10.094 -9.945 1 95.81 82 ASP B N 1
ATOM 2084 C CA . ASP B 1 82 ? -2.715 -9.383 -11.164 1 95.81 82 ASP B CA 1
ATOM 2085 C C . ASP B 1 82 ? -4.012 -8.602 -10.969 1 95.81 82 ASP B C 1
ATOM 2087 O O . ASP B 1 82 ? -4.207 -7.547 -11.562 1 95.81 82 ASP B O 1
ATOM 2091 N N . LEU B 1 83 ? -4.859 -9.086 -10.031 1 96.88 83 LEU B N 1
ATOM 2092 C CA . LEU B 1 83 ? -6.176 -8.484 -9.836 1 96.88 83 LEU B CA 1
ATOM 2093 C C . LEU B 1 83 ? -6.113 -7.359 -8.805 1 96.88 83 LEU B C 1
ATOM 2095 O O . LEU B 1 83 ? -7.078 -6.617 -8.633 1 96.88 83 LEU B O 1
ATOM 2099 N N . LEU B 1 84 ? -4.984 -7.191 -8.188 1 97.5 84 LEU B N 1
ATOM 2100 C CA . LEU B 1 84 ? -4.855 -6.324 -7.023 1 97.5 84 LEU B CA 1
ATOM 2101 C C . LEU B 1 84 ? -5.32 -4.91 -7.348 1 97.5 84 LEU B C 1
ATOM 2103 O O . LEU B 1 84 ? -6.117 -4.328 -6.609 1 97.5 84 LEU B O 1
ATOM 2107 N N . PRO B 1 85 ? -4.898 -4.316 -8.484 1 97.31 85 PRO B N 1
ATOM 2108 C CA . PRO B 1 85 ? -5.367 -2.955 -8.758 1 97.31 85 PRO B CA 1
ATOM 2109 C C . PRO B 1 85 ? -6.887 -2.865 -8.852 1 97.31 85 PRO B C 1
ATOM 2111 O O . PRO B 1 85 ? -7.488 -1.914 -8.344 1 97.31 85 PRO B O 1
ATOM 2114 N N . ALA B 1 86 ? -7.496 -3.836 -9.438 1 97.94 86 ALA B N 1
ATOM 2115 C CA . ALA B 1 86 ? -8.945 -3.836 -9.602 1 97.94 86 ALA B CA 1
ATOM 2116 C C . ALA B 1 86 ? -9.648 -4.039 -8.258 1 97.94 86 ALA B C 1
ATOM 2118 O O . ALA B 1 86 ? -10.672 -3.406 -7.988 1 97.94 86 ALA B O 1
ATOM 2119 N N . VAL B 1 87 ? -9.086 -4.934 -7.43 1 98.31 87 VAL B N 1
ATOM 2120 C CA . VAL B 1 87 ? -9.656 -5.211 -6.113 1 98.31 87 VAL B CA 1
ATOM 2121 C C . VAL B 1 87 ? -9.617 -3.945 -5.258 1 98.31 87 VAL B C 1
ATOM 2123 O O . VAL B 1 87 ? -10.633 -3.559 -4.668 1 98.31 87 VAL B O 1
ATOM 2126 N N . ILE B 1 88 ? -8.492 -3.277 -5.254 1 97.88 88 ILE B N 1
ATOM 2127 C CA . ILE B 1 88 ? -8.305 -2.09 -4.426 1 97.88 88 ILE B CA 1
ATOM 2128 C C . ILE B 1 88 ? -9.164 -0.946 -4.957 1 97.88 88 ILE B C 1
ATOM 2130 O O . ILE B 1 88 ? -9.797 -0.226 -4.18 1 97.88 88 ILE B O 1
ATOM 2134 N N . ALA B 1 89 ? -9.25 -0.827 -6.238 1 96.31 89 ALA B N 1
ATOM 2135 C CA . ALA B 1 89 ? -10.023 0.25 -6.852 1 96.31 89 ALA B CA 1
ATOM 2136 C C . ALA B 1 89 ? -11.516 0.065 -6.605 1 96.31 89 ALA B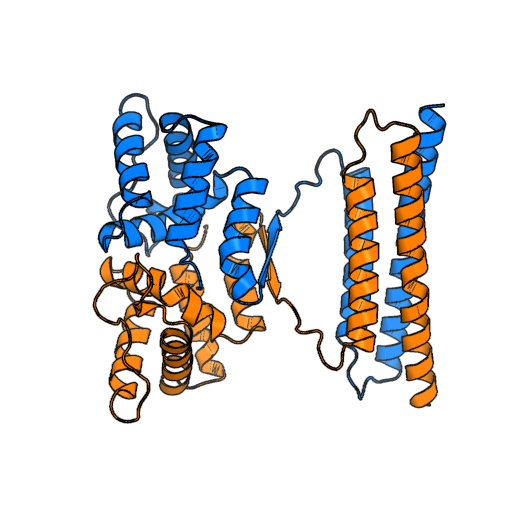 C 1
ATOM 2138 O O . ALA B 1 89 ? -12.25 1.043 -6.469 1 96.31 89 ALA B O 1
ATOM 2139 N N . ALA B 1 90 ? -11.961 -1.135 -6.539 1 97.31 90 ALA B N 1
ATOM 2140 C CA . ALA B 1 90 ? -13.383 -1.428 -6.426 1 97.31 90 ALA B CA 1
ATOM 2141 C C . ALA B 1 90 ? -13.859 -1.305 -4.98 1 97.31 90 ALA B C 1
ATOM 2143 O O . ALA B 1 90 ? -15.016 -0.979 -4.727 1 97.31 90 ALA B O 1
ATOM 2144 N N . MET B 1 91 ? -12.992 -1.585 -4.082 1 96.5 91 MET B N 1
ATOM 2145 C CA . MET B 1 91 ? -13.344 -1.628 -2.666 1 96.5 91 MET B CA 1
ATOM 2146 C C . MET B 1 91 ? -13.656 -0.231 -2.141 1 96.5 91 MET B C 1
ATOM 2148 O O . MET B 1 91 ? -12.992 0.739 -2.508 1 96.5 91 MET B O 1
ATOM 2152 N N . PRO B 1 92 ? -14.727 -0.184 -1.312 1 91.38 92 PRO B N 1
ATOM 2153 C CA . PRO B 1 92 ? -14.953 1.119 -0.681 1 91.38 92 PRO B CA 1
ATOM 2154 C C . PRO B 1 92 ? -13.688 1.696 -0.056 1 91.38 92 PRO B C 1
ATOM 2156 O O . PRO B 1 92 ? -12.906 0.962 0.555 1 91.38 92 PRO B O 1
ATOM 2159 N N . LYS B 1 93 ? -13.516 2.951 -0.192 1 88.19 93 LYS B N 1
ATOM 2160 C CA . LYS B 1 93 ? -12.266 3.617 0.156 1 88.19 93 LYS B CA 1
ATOM 2161 C C . LYS B 1 93 ? -11.875 3.332 1.604 1 88.19 93 LYS B C 1
ATOM 2163 O O . LYS B 1 93 ? -10.711 3.029 1.893 1 88.19 93 LYS B O 1
ATOM 2168 N N . ALA B 1 94 ? -12.82 3.434 2.486 1 85 94 ALA B N 1
ATOM 2169 C CA . ALA B 1 94 ? -12.531 3.207 3.9 1 85 94 ALA B CA 1
ATOM 2170 C C . ALA B 1 94 ? -12.055 1.778 4.141 1 85 94 ALA B C 1
ATOM 2172 O O . ALA B 1 94 ? -11.117 1.553 4.914 1 85 94 ALA B O 1
ATOM 2173 N N . ARG B 1 95 ? -12.648 0.854 3.488 1 92.88 95 ARG B N 1
ATOM 2174 C CA . ARG B 1 95 ? -12.289 -0.552 3.631 1 92.88 95 ARG B CA 1
ATOM 2175 C C . ARG B 1 95 ? -10.922 -0.831 3.016 1 92.88 95 ARG B C 1
ATOM 2177 O O . ARG B 1 95 ? -10.109 -1.552 3.598 1 92.88 95 ARG B O 1
ATOM 2184 N N . ALA B 1 96 ? -10.703 -0.279 1.85 1 96 96 ALA B N 1
ATOM 2185 C CA . ALA B 1 96 ? -9.406 -0.423 1.201 1 96 96 ALA B CA 1
ATOM 2186 C C . ALA B 1 96 ? -8.297 0.182 2.057 1 96 96 ALA B C 1
ATOM 2188 O O . ALA B 1 96 ? -7.234 -0.427 2.232 1 96 96 ALA B O 1
ATOM 2189 N N . THR B 1 97 ? -8.562 1.336 2.627 1 91.81 97 THR B N 1
ATOM 2190 C CA . THR B 1 97 ? -7.59 2.008 3.486 1 91.81 97 THR B CA 1
ATOM 2191 C C . THR B 1 97 ? -7.262 1.149 4.703 1 91.81 97 THR B C 1
ATOM 2193 O O . THR B 1 97 ? -6.094 0.962 5.039 1 91.81 97 THR B O 1
ATOM 2196 N N . ALA B 1 98 ? -8.266 0.671 5.312 1 92.5 98 ALA B N 1
ATOM 2197 C CA . ALA B 1 98 ? -8.078 -0.168 6.496 1 92.5 98 ALA B CA 1
ATOM 2198 C C . ALA B 1 98 ? -7.277 -1.42 6.156 1 92.5 98 ALA B C 1
ATOM 2200 O O . ALA B 1 98 ? -6.371 -1.805 6.898 1 92.5 98 ALA B O 1
ATOM 2201 N N . ALA B 1 99 ? -7.582 -2.027 5.051 1 96.94 99 ALA B N 1
ATOM 2202 C CA . ALA B 1 99 ? -6.891 -3.244 4.633 1 96.94 99 ALA B CA 1
ATOM 2203 C C . ALA B 1 99 ? -5.422 -2.963 4.32 1 96.94 99 ALA B C 1
ATOM 2205 O O . ALA B 1 99 ? -4.535 -3.688 4.781 1 96.94 99 ALA B O 1
ATOM 2206 N N . LEU B 1 100 ? -5.207 -1.928 3.564 1 96.88 100 LEU B N 1
ATOM 2207 C CA . LEU B 1 100 ? -3.842 -1.557 3.205 1 96.88 100 LEU B CA 1
ATOM 2208 C C . LEU B 1 100 ? -3.027 -1.207 4.445 1 96.88 100 LEU B C 1
ATOM 2210 O O . LEU B 1 100 ? -1.856 -1.578 4.551 1 96.88 100 LEU B O 1
ATOM 2214 N N . ASN B 1 101 ? -3.639 -0.56 5.375 1 91.94 101 ASN B N 1
ATOM 2215 C CA . ASN B 1 101 ? -2.938 -0.197 6.602 1 91.94 101 ASN B CA 1
ATOM 2216 C C . ASN B 1 101 ? -2.68 -1.416 7.484 1 91.94 101 ASN B C 1
ATOM 2218 O O . ASN B 1 101 ? -1.661 -1.485 8.172 1 91.94 101 ASN B O 1
ATOM 2222 N N . GLN B 1 102 ? -3.574 -2.301 7.453 1 94.75 102 GLN B N 1
ATOM 2223 C CA . GLN B 1 102 ? -3.338 -3.541 8.18 1 94.75 102 GLN B CA 1
ATOM 2224 C C . GLN B 1 102 ? -2.074 -4.242 7.688 1 94.75 102 GLN B C 1
ATOM 2226 O O . GLN B 1 102 ? -1.328 -4.82 8.477 1 94.75 102 GLN B O 1
ATOM 2231 N N . PHE B 1 103 ? -1.839 -4.172 6.445 1 96.31 103 PHE B N 1
ATOM 2232 C CA . PHE B 1 103 ? -0.685 -4.816 5.832 1 96.31 103 PHE B CA 1
ATOM 2233 C C . PHE B 1 103 ? 0.566 -3.965 6 1 96.31 103 PHE B C 1
ATOM 2235 O O . PHE B 1 103 ? 1.634 -4.48 6.34 1 96.31 103 PHE B O 1
ATOM 2242 N N . LEU B 1 104 ? 0.471 -2.664 5.828 1 94.81 104 LEU B N 1
ATOM 2243 C CA . LEU B 1 104 ? 1.646 -1.82 5.641 1 94.81 104 LEU B CA 1
ATOM 2244 C C . LEU B 1 104 ? 2.082 -1.194 6.961 1 94.81 104 LEU B C 1
ATOM 2246 O O . LEU B 1 104 ? 3.256 -0.861 7.137 1 94.81 104 LEU B O 1
ATOM 2250 N N . ASN B 1 105 ? 1.156 -1.104 7.926 1 90.38 105 ASN B N 1
ATOM 2251 C CA . ASN B 1 105 ? 1.527 -0.457 9.18 1 90.38 105 ASN B CA 1
ATOM 2252 C C . ASN B 1 105 ? 2.664 -1.197 9.875 1 90.38 105 ASN B C 1
ATOM 2254 O O . ASN B 1 105 ? 3.658 -0.585 10.273 1 90.38 105 ASN B O 1
ATOM 2258 N N . PRO B 1 106 ? 2.557 -2.467 9.984 1 91.94 106 PRO B N 1
ATOM 2259 C CA . PRO B 1 106 ? 3.645 -3.184 10.656 1 91.94 106 PRO B CA 1
ATOM 2260 C C . PRO B 1 106 ? 4.973 -3.068 9.906 1 91.94 106 PRO B C 1
ATOM 2262 O O . PRO B 1 106 ? 6.031 -3.355 10.477 1 91.94 106 PRO B O 1
ATOM 2265 N N . LEU B 1 107 ? 4.906 -2.691 8.664 1 93.44 107 LEU B N 1
ATOM 2266 C CA . LEU B 1 107 ? 6.113 -2.539 7.859 1 93.44 107 LEU B CA 1
ATOM 2267 C C . LEU B 1 107 ? 6.625 -1.104 7.91 1 93.44 107 LEU B C 1
ATOM 2269 O O . LEU B 1 107 ? 7.594 -0.762 7.227 1 93.44 107 LEU B O 1
ATOM 2273 N N . GLY B 1 108 ? 5.973 -0.239 8.641 1 87.38 108 GLY B N 1
ATOM 2274 C CA . GLY B 1 108 ? 6.453 1.112 8.883 1 87.38 108 GLY B CA 1
ATOM 2275 C C . GLY B 1 108 ? 5.863 2.137 7.934 1 87.38 108 GLY B C 1
ATOM 2276 O O . GLY B 1 108 ? 6.461 3.189 7.699 1 87.38 108 GLY B O 1
ATOM 2277 N N . PHE B 1 109 ? 4.715 1.776 7.348 1 89.56 109 PHE B N 1
ATOM 2278 C CA . PHE B 1 109 ? 4.094 2.699 6.406 1 89.56 109 PHE B CA 1
ATOM 2279 C C . PHE B 1 109 ? 2.633 2.939 6.77 1 89.56 109 PHE B C 1
ATOM 2281 O O . PHE B 1 109 ? 2.004 2.102 7.418 1 89.56 109 PHE B O 1
ATOM 2288 N N . SER B 1 110 ? 2.135 4.094 6.391 1 83.25 110 SER B N 1
ATOM 2289 C CA . SER B 1 110 ? 0.719 4.418 6.531 1 83.25 110 SER B CA 1
ATOM 2290 C C . SER B 1 110 ? 0.105 4.797 5.188 1 83.25 110 SER B C 1
ATOM 2292 O O . SER B 1 110 ? 0.781 5.367 4.328 1 83.25 110 SER B O 1
ATOM 2294 N N . VAL B 1 111 ? -1.176 4.441 4.961 1 88.5 111 VAL B N 1
ATOM 2295 C CA . VAL B 1 111 ? -1.892 4.684 3.711 1 88.5 111 VAL B CA 1
ATOM 2296 C C . VAL B 1 111 ? -3.102 5.574 3.975 1 88.5 111 VAL B C 1
ATOM 2298 O O . VAL B 1 111 ? -3.816 5.391 4.961 1 88.5 111 VAL B O 1
ATOM 2301 N N . ALA B 1 112 ? -3.301 6.531 3.131 1 78.94 112 ALA B N 1
ATOM 2302 C CA . ALA B 1 112 ? -4.461 7.414 3.193 1 78.94 112 ALA B CA 1
ATOM 2303 C C . ALA B 1 112 ? -5.133 7.535 1.828 1 78.94 112 ALA B C 1
ATOM 2305 O O . ALA B 1 112 ? -4.465 7.473 0.792 1 78.94 112 ALA B O 1
ATOM 2306 N N . ALA B 1 113 ? -6.559 7.586 1.832 1 83.5 113 ALA B N 1
ATOM 2307 C CA . ALA B 1 113 ? -7.281 7.848 0.592 1 83.5 113 ALA B CA 1
ATOM 2308 C C . ALA B 1 113 ? -7.051 9.281 0.116 1 83.5 113 ALA B C 1
ATOM 2310 O O . ALA B 1 113 ? -7.047 10.211 0.919 1 83.5 113 ALA B O 1
ATOM 2311 N N . ILE B 1 114 ? -6.844 9.359 -1.254 1 70.5 114 ILE B N 1
ATOM 2312 C CA . ILE B 1 114 ? -6.637 10.672 -1.859 1 70.5 114 ILE B CA 1
ATOM 2313 C C . ILE B 1 114 ? -7.984 11.32 -2.15 1 70.5 114 ILE B C 1
ATOM 2315 O O . ILE B 1 114 ? -8.875 10.695 -2.727 1 70.5 114 ILE B O 1
ATOM 2319 N N . GLY B 1 115 ? -8.43 12.617 -2.258 1 54.06 115 GLY B N 1
ATOM 2320 C CA . GLY B 1 115 ? -9.609 13.391 -2.619 1 54.06 115 GLY B CA 1
ATOM 2321 C C . GLY B 1 115 ? -10.727 13.281 -1.599 1 54.06 115 GLY B C 1
ATOM 2322 O O . GLY B 1 115 ? -11.789 13.875 -1.774 1 54.06 115 GLY B O 1
ATOM 2323 N N . ALA B 1 116 ? -11.414 12.227 -1.164 1 44.5 116 ALA B N 1
ATOM 2324 C CA . ALA B 1 116 ? -12.547 12.344 -0.252 1 44.5 116 ALA B CA 1
ATOM 2325 C C . ALA B 1 116 ? -12.805 13.805 0.119 1 44.5 116 ALA B C 1
ATOM 2327 O O . ALA B 1 116 ? -13.656 14.094 0.962 1 44.5 116 ALA B O 1
ATOM 2328 N N . CYS B 1 117 ? -12.062 14.766 -0.439 1 34.59 117 CYS B N 1
ATOM 2329 C CA . CYS B 1 117 ? -12.367 16.156 -0.123 1 34.59 117 CYS B CA 1
ATOM 2330 C C . CYS B 1 117 ? -13.367 16.734 -1.118 1 34.59 117 CYS B C 1
ATOM 2332 O O . CYS B 1 117 ? -13.102 17.75 -1.752 1 34.59 117 CYS B O 1
ATOM 2334 N N . ASN B 1 118 ? -14.281 16.281 -2.09 1 32.94 118 ASN B N 1
ATOM 2335 C CA . ASN B 1 118 ? -15.016 17.094 -3.057 1 32.94 118 ASN B CA 1
ATOM 2336 C C . ASN B 1 118 ? -15.664 18.312 -2.395 1 32.94 118 ASN B C 1
ATOM 2338 O O . ASN B 1 118 ? -15.539 19.438 -2.891 1 32.94 118 ASN B O 1
ATOM 2342 N N . LYS B 1 119 ? -17.359 18.484 -2.219 1 36.06 119 LYS B N 1
ATOM 2343 C CA . LYS B 1 119 ? -18.219 19.531 -1.68 1 36.06 119 LYS B CA 1
ATOM 2344 C C . LYS B 1 119 ? -17.516 20.312 -0.575 1 36.06 119 LYS B C 1
ATOM 2346 O O . LYS B 1 119 ? -18.078 21.266 -0.029 1 36.06 119 LYS B O 1
ATOM 2351 N N . ASN B 1 120 ? -16.328 19.875 -0.333 1 39 120 ASN B N 1
ATOM 2352 C CA . ASN B 1 120 ? -15.164 20.047 0.525 1 39 120 ASN B CA 1
ATOM 2353 C C . ASN B 1 120 ? -14.062 20.828 -0.173 1 39 120 ASN B C 1
ATOM 2355 O O . ASN B 1 120 ? -12.961 20.969 0.365 1 39 120 ASN B O 1
ATOM 2359 N N . ALA B 1 121 ? -14.438 21.25 -1.343 1 44.41 121 ALA B N 1
ATOM 2360 C CA . ALA B 1 121 ? -13.547 22.016 -2.215 1 44.41 121 ALA B CA 1
ATOM 2361 C C . ALA B 1 121 ? -13.031 23.266 -1.509 1 44.41 121 ALA B C 1
ATOM 2363 O O . ALA B 1 121 ? -11.828 23.531 -1.507 1 44.41 121 ALA B O 1
ATOM 2364 N N . ASN B 1 122 ? -14.273 24.203 -1.159 1 53.88 122 ASN B N 1
ATOM 2365 C CA . ASN B 1 122 ? -13.852 25.312 -0.312 1 53.88 122 ASN B CA 1
ATOM 2366 C C . ASN B 1 122 ? -13.242 24.828 0.998 1 53.88 122 ASN B C 1
ATOM 2368 O O . ASN B 1 122 ? -12.18 25.297 1.41 1 53.88 122 ASN B O 1
ATOM 2372 N N . ARG B 1 123 ? -14.078 23.984 1.506 1 58.59 123 ARG B N 1
ATOM 2373 C CA . ARG B 1 123 ? -13.523 23.297 2.67 1 58.59 123 ARG B CA 1
ATOM 2374 C C . ARG B 1 123 ? -12.336 22.422 2.279 1 58.59 123 ARG B C 1
ATOM 2376 O O . ARG B 1 123 ? -11.297 22.438 2.953 1 58.59 123 ARG B O 1
ATOM 2383 N N . ASP B 1 124 ? -12.609 21.859 1.152 1 57.69 124 ASP B N 1
ATOM 2384 C CA . ASP B 1 124 ? -11.531 20.984 0.681 1 57.69 124 ASP B CA 1
ATOM 2385 C C . ASP B 1 124 ? 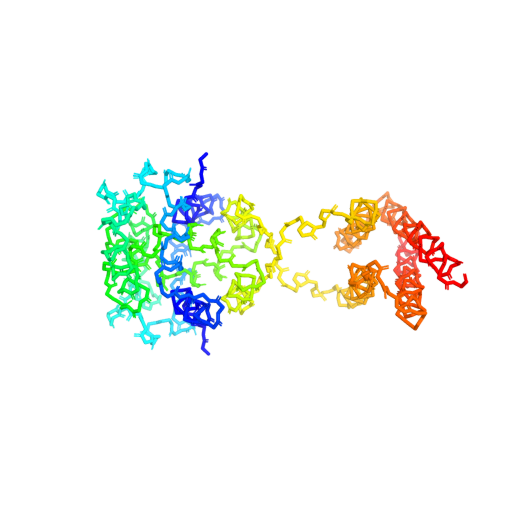-10.305 21.797 0.274 1 57.69 124 ASP B C 1
ATOM 2387 O O . ASP B 1 124 ? -9.172 21.391 0.538 1 57.69 124 ASP B O 1
ATOM 2391 N N . GLN B 1 125 ? -10.68 22.938 -0.392 1 62.16 125 GLN B N 1
ATOM 2392 C CA . GLN B 1 125 ? -9.57 23.828 -0.72 1 62.16 125 GLN B CA 1
ATOM 2393 C C . GLN B 1 125 ? -8.898 24.344 0.543 1 62.16 125 GLN B C 1
ATOM 2395 O O . GLN B 1 125 ? -7.668 24.438 0.605 1 62.16 125 GLN B O 1
ATOM 2400 N N . LEU B 1 126 ? -9.773 24.797 1.499 1 65.81 126 LEU B N 1
ATOM 2401 C CA . LEU B 1 126 ? -9.242 25.297 2.771 1 65.81 126 LEU B CA 1
ATOM 2402 C C . LEU B 1 126 ? -8.445 24.203 3.479 1 65.81 126 LEU B C 1
ATOM 2404 O O . LEU B 1 126 ? -7.359 24.469 4.004 1 65.81 126 LEU B O 1
ATOM 2408 N N . LEU B 1 127 ? -8.984 23.047 3.402 1 72.94 127 LEU B N 1
ATOM 2409 C CA . LEU B 1 127 ? -8.281 21.922 4.023 1 72.94 127 LEU B CA 1
ATOM 2410 C C . LEU B 1 127 ? -7.02 21.578 3.244 1 72.94 127 LEU B C 1
ATOM 2412 O O . LEU B 1 127 ? -5.988 21.266 3.838 1 72.94 127 LEU B O 1
ATOM 2416 N N . ALA B 1 128 ? -7.16 21.703 1.944 1 64.62 128 ALA B N 1
ATOM 2417 C CA . ALA B 1 128 ? -5.984 21.469 1.114 1 64.62 128 ALA B CA 1
ATOM 2418 C C . ALA B 1 128 ? -4.875 22.469 1.426 1 64.62 128 ALA B C 1
ATOM 2420 O O . ALA B 1 128 ? -3.711 22.094 1.564 1 64.62 128 ALA B O 1
ATOM 2421 N N . ASP B 1 129 ? -5.32 23.75 1.491 1 64.5 129 ASP B N 1
ATOM 2422 C CA . ASP B 1 129 ? -4.363 24.812 1.814 1 64.5 129 ASP B CA 1
ATOM 2423 C C . ASP B 1 129 ? -3.771 24.609 3.207 1 64.5 129 ASP B C 1
ATOM 2425 O O . ASP B 1 129 ? -2.566 24.766 3.404 1 64.5 129 ASP B O 1
ATOM 2429 N N . PHE B 1 130 ? -4.68 24.234 4.148 1 74.38 130 PHE B N 1
ATOM 2430 C CA . PHE B 1 130 ? -4.234 23.953 5.508 1 74.38 130 PHE B CA 1
ATOM 2431 C C . PHE B 1 130 ? -3.24 22.797 5.516 1 74.38 130 PHE B C 1
ATOM 2433 O O . PHE B 1 130 ? -2.18 22.891 6.133 1 74.38 130 PHE B O 1
ATOM 2440 N N . SER B 1 131 ? -3.658 21.781 4.816 1 73.44 131 SER B N 1
ATOM 2441 C CA . SER B 1 131 ? -2.791 20.609 4.754 1 73.44 131 SER B CA 1
ATOM 2442 C C . SER B 1 131 ? -1.461 20.938 4.086 1 73.44 131 SER B C 1
ATOM 2444 O O . SER B 1 131 ? -0.404 20.5 4.547 1 73.44 131 SER B O 1
ATOM 2446 N N . LYS B 1 132 ? -1.546 21.672 2.939 1 67.06 132 LYS B N 1
ATOM 2447 C CA . LYS B 1 132 ? -0.333 22.094 2.25 1 67.06 132 LYS B CA 1
ATOM 2448 C C . LYS B 1 132 ? 0.583 22.875 3.189 1 67.06 132 LYS B C 1
ATOM 2450 O O . LYS B 1 132 ? 1.761 22.547 3.336 1 67.06 132 LYS B O 1
ATOM 2455 N N . GLU B 1 133 ? 0.026 23.969 3.803 1 69.88 133 GLU B N 1
ATOM 2456 C CA . GLU B 1 133 ? 0.821 24.844 4.66 1 69.88 133 GLU B CA 1
ATOM 2457 C C . GLU B 1 133 ? 1.382 24.078 5.855 1 69.88 133 GLU B C 1
ATOM 2459 O O . GLU B 1 133 ? 2.535 24.281 6.242 1 69.88 133 GLU B O 1
ATOM 2464 N N . SER B 1 134 ? 0.532 23.203 6.449 1 76.56 134 SER B N 1
ATOM 2465 C CA . SER B 1 134 ? 0.992 22.422 7.59 1 76.56 134 SER B CA 1
ATOM 2466 C C . SER B 1 134 ? 2.086 21.438 7.184 1 76.56 134 SER B C 1
ATOM 2468 O O . SER B 1 134 ? 3.057 21.25 7.914 1 76.56 134 SER B O 1
ATOM 2470 N N . SER B 1 135 ? 1.889 20.906 6.023 1 69.12 135 SER B N 1
ATOM 2471 C CA . SER B 1 135 ? 2.877 19.938 5.543 1 69.12 135 SER B CA 1
ATOM 2472 C C . SER B 1 135 ? 4.191 20.641 5.195 1 69.12 135 SER B C 1
ATOM 2474 O O . SER B 1 135 ? 5.27 20.094 5.473 1 69.12 135 SER B O 1
ATOM 2476 N N . GLU B 1 136 ? 4.133 21.766 4.504 1 69.44 136 GLU B N 1
ATOM 2477 C CA . GLU B 1 136 ? 5.336 22.531 4.18 1 69.44 136 GLU B CA 1
ATOM 2478 C C . GLU B 1 136 ? 6.066 22.984 5.441 1 69.44 136 GLU B C 1
ATOM 2480 O O . GLU B 1 136 ? 7.293 22.906 5.512 1 69.44 136 GLU B O 1
ATOM 2485 N N . ALA B 1 137 ? 5.332 23.469 6.449 1 76.88 137 ALA B N 1
ATOM 2486 C CA . ALA B 1 137 ? 5.922 23.828 7.73 1 76.88 137 ALA B CA 1
ATOM 2487 C C . ALA B 1 137 ? 6.582 22.625 8.398 1 76.88 137 ALA B C 1
ATOM 2489 O O . ALA B 1 137 ? 7.715 22.719 8.875 1 76.88 137 ALA B O 1
ATOM 2490 N N . PHE B 1 138 ? 5.805 21.484 8.383 1 72.12 138 PHE B N 1
ATOM 2491 C CA . PHE B 1 138 ? 6.324 20.25 8.938 1 72.12 138 PHE B CA 1
ATOM 2492 C C . PHE B 1 138 ? 7.633 19.859 8.25 1 72.12 138 PHE B C 1
ATOM 2494 O O . PHE B 1 138 ? 8.633 19.609 8.922 1 72.12 138 PHE B O 1
ATOM 2501 N N . ARG B 1 139 ? 7.645 19.875 6.973 1 67.19 139 ARG B N 1
ATOM 2502 C CA . ARG B 1 139 ? 8.812 19.5 6.184 1 67.19 139 ARG B CA 1
ATOM 2503 C C . ARG B 1 139 ? 9.992 20.422 6.477 1 67.19 139 ARG B C 1
ATOM 2505 O O . ARG B 1 139 ? 11.133 19.984 6.578 1 67.19 139 ARG B O 1
ATOM 2512 N N . SER B 1 140 ? 9.789 21.734 6.488 1 74.38 140 SER B N 1
ATOM 2513 C CA . SER B 1 140 ? 10.844 22.719 6.691 1 74.38 140 SER B CA 1
ATOM 2514 C C . SER B 1 140 ? 11.562 22.516 8.023 1 74.38 140 SER B C 1
ATOM 2516 O O . SER B 1 140 ? 12.773 22.688 8.117 1 74.38 140 SER B O 1
ATOM 2518 N N . VAL B 1 141 ? 10.852 22.125 9.016 1 76.31 141 VAL B N 1
ATOM 2519 C CA . VAL B 1 141 ? 11.445 21.906 10.336 1 76.31 141 VAL B CA 1
ATOM 2520 C C . VAL B 1 141 ? 12.141 20.547 10.367 1 76.31 141 VAL B C 1
ATOM 2522 O O . VAL B 1 141 ? 13.234 20.406 10.93 1 76.31 141 VAL B O 1
ATOM 2525 N N . LEU B 1 142 ? 11.414 19.578 9.773 1 72.69 142 LEU B N 1
ATOM 2526 C CA . LEU B 1 142 ? 11.953 18.219 9.758 1 72.69 142 LEU B CA 1
ATOM 2527 C C . LEU B 1 142 ? 13.312 18.188 9.078 1 72.69 142 LEU B C 1
ATOM 2529 O O . LEU B 1 142 ? 14.203 17.453 9.5 1 72.69 142 LEU B O 1
ATOM 2533 N N . LEU B 1 143 ? 13.555 19.031 8.078 1 68.31 143 LEU B N 1
ATOM 2534 C CA . LEU B 1 143 ? 14.773 19.031 7.266 1 68.31 143 LEU B CA 1
ATOM 2535 C C . LEU B 1 143 ? 15.836 19.938 7.879 1 68.31 143 LEU B C 1
ATOM 2537 O O . LEU B 1 143 ? 16.922 20.078 7.324 1 68.31 143 LEU B O 1
ATOM 2541 N N . LEU B 1 144 ? 15.508 20.531 9 1 72.38 144 LEU B N 1
ATOM 2542 C CA . LEU B 1 144 ? 16.531 21.312 9.672 1 72.38 144 LEU B CA 1
ATOM 2543 C C . LEU B 1 144 ? 17.594 20.391 10.289 1 72.38 144 LEU B C 1
ATOM 2545 O O . LEU B 1 144 ? 17.266 19.422 10.969 1 72.38 144 LEU B O 1
ATOM 2549 N N . SER B 1 145 ? 18.75 20.422 9.789 1 63.59 145 SER B N 1
ATOM 2550 C CA . SER B 1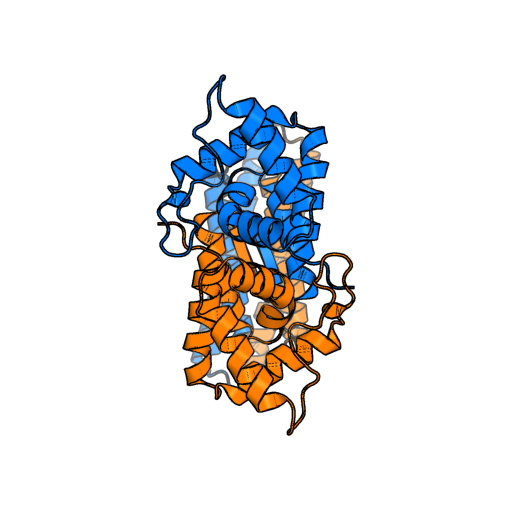 145 ? 19.875 19.641 10.32 1 63.59 145 SER B CA 1
ATOM 2551 C C . SER B 1 145 ? 20.516 20.344 11.508 1 63.59 145 SER B C 1
ATOM 2553 O O . SER B 1 145 ? 20.172 21.484 11.836 1 63.59 145 SER B O 1
ATOM 2555 N N . GLU B 1 146 ? 21.391 19.594 12.281 1 66.88 146 GLU B N 1
ATOM 2556 C CA . GLU B 1 146 ? 22.188 20.156 13.375 1 66.88 146 GLU B CA 1
ATOM 2557 C C . GLU B 1 146 ? 23.047 21.312 12.898 1 66.88 146 GLU B C 1
ATOM 2559 O O . GLU B 1 146 ? 23.406 22.188 13.688 1 66.88 146 GLU B O 1
ATOM 2564 N N . HIS B 1 147 ? 23.312 21.406 11.539 1 71.81 147 HIS B N 1
ATOM 2565 C CA . HIS B 1 147 ? 24.172 22.469 11.008 1 71.81 147 HIS B CA 1
ATOM 2566 C C . HIS B 1 147 ? 23.359 23.422 10.125 1 71.81 147 HIS B C 1
ATOM 2568 O O . HIS B 1 147 ? 23.891 23.984 9.164 1 71.81 147 HIS B O 1
ATOM 2574 N N . ALA B 1 148 ? 22.094 23.578 10.406 1 73.62 148 ALA B N 1
ATOM 2575 C CA . ALA B 1 148 ? 21.219 24.438 9.617 1 73.62 148 ALA B CA 1
ATOM 2576 C C . ALA B 1 148 ? 21.766 25.875 9.562 1 73.62 148 ALA B C 1
ATOM 2578 O O . ALA B 1 148 ? 22.234 26.406 10.57 1 73.62 148 ALA B O 1
ATOM 2579 N N . THR B 1 149 ? 21.938 26.438 8.391 1 77.12 149 THR B N 1
ATOM 2580 C CA . THR B 1 149 ? 22.359 27.828 8.211 1 77.12 149 THR B CA 1
ATOM 2581 C C . THR B 1 149 ? 21.281 28.781 8.68 1 77.12 149 THR B C 1
ATOM 2583 O O . THR B 1 149 ? 20.141 28.375 8.914 1 77.12 149 THR B O 1
ATOM 2586 N N . HIS B 1 150 ? 21.656 30.094 8.852 1 81.38 150 HIS B N 1
ATOM 2587 C CA . HIS B 1 150 ? 20.719 31.141 9.234 1 81.38 150 HIS B CA 1
ATOM 2588 C C . HIS B 1 150 ? 19.578 31.266 8.219 1 81.38 150 HIS B C 1
ATOM 2590 O O . HIS B 1 150 ? 18.422 31.453 8.586 1 81.38 150 HIS B O 1
ATOM 2596 N N . ASP B 1 151 ? 19.938 31.078 6.973 1 79.5 151 ASP B N 1
ATOM 2597 C CA . ASP B 1 151 ? 18.922 31.172 5.93 1 79.5 151 ASP B CA 1
ATOM 2598 C C . ASP B 1 151 ? 17.922 30.031 6.02 1 79.5 151 ASP B C 1
ATOM 2600 O O . ASP B 1 151 ? 16.719 30.234 5.828 1 79.5 151 ASP B O 1
ATOM 2604 N N . GLN B 1 152 ? 18.375 28.875 6.359 1 77.62 152 GLN B N 1
ATOM 2605 C CA . GLN B 1 152 ? 17.484 27.719 6.508 1 77.62 152 GLN B CA 1
ATOM 2606 C C . GLN B 1 152 ? 16.562 27.891 7.707 1 77.62 152 GLN B C 1
ATOM 2608 O O . GLN B 1 152 ? 15.391 27.5 7.652 1 77.62 152 GLN B O 1
ATOM 2613 N N . LEU B 1 153 ? 17.141 28.422 8.719 1 80.06 153 LEU B N 1
ATOM 2614 C CA . LEU B 1 153 ? 16.344 28.672 9.922 1 80.06 153 LEU B CA 1
ATOM 2615 C C . LEU B 1 153 ? 15.273 29.719 9.656 1 80.06 153 LEU B C 1
ATOM 2617 O O . LEU B 1 153 ? 14.125 29.562 10.094 1 80.06 153 LEU B O 1
ATOM 2621 N N . ARG B 1 154 ? 15.594 30.781 8.906 1 81.12 154 ARG B N 1
ATOM 2622 C CA . ARG B 1 154 ? 14.633 31.828 8.562 1 81.12 154 ARG B CA 1
ATOM 2623 C C . ARG B 1 154 ? 13.531 31.266 7.668 1 81.12 154 ARG B C 1
ATOM 2625 O O . ARG B 1 154 ? 12.359 31.625 7.828 1 81.12 154 ARG B O 1
ATOM 2632 N N . ASP B 1 155 ? 13.883 30.469 6.82 1 76.94 155 ASP B N 1
ATOM 2633 C CA . ASP B 1 155 ? 12.898 29.859 5.934 1 76.94 155 ASP B CA 1
ATOM 2634 C C . ASP B 1 155 ? 11.922 28.984 6.719 1 76.94 155 ASP B C 1
ATOM 2636 O O . ASP B 1 155 ? 10.711 29.031 6.488 1 76.94 155 ASP B O 1
ATOM 2640 N N . ALA B 1 156 ? 12.531 28.188 7.551 1 80.19 156 ALA B N 1
ATOM 2641 C CA . ALA B 1 156 ? 11.688 27.328 8.383 1 80.19 156 ALA B CA 1
ATOM 2642 C C . ALA B 1 156 ? 10.742 28.172 9.242 1 80.19 156 ALA B C 1
ATOM 2644 O O . ALA B 1 156 ? 9.57 27.828 9.398 1 80.19 156 ALA B O 1
ATOM 2645 N N . TYR B 1 157 ? 11.242 29.312 9.75 1 79.88 157 TYR B N 1
ATOM 2646 C CA . TYR B 1 157 ? 10.438 30.219 10.547 1 79.88 157 TYR B CA 1
ATOM 2647 C C . TYR B 1 157 ? 9.289 30.797 9.727 1 79.88 157 TYR B C 1
ATOM 2649 O O . TYR B 1 157 ? 8.148 30.859 10.195 1 79.88 157 TYR B O 1
ATOM 2657 N N . ARG B 1 158 ? 9.555 31.203 8.523 1 79.81 158 ARG B N 1
ATOM 2658 C CA . ARG B 1 158 ? 8.547 31.75 7.617 1 79.81 158 ARG B CA 1
ATOM 2659 C C . ARG B 1 158 ? 7.477 30.719 7.305 1 79.81 158 ARG B C 1
ATOM 2661 O O . ARG B 1 158 ? 6.281 31.016 7.348 1 79.81 158 ARG B O 1
ATOM 2668 N N . GLU B 1 159 ? 7.926 29.531 6.98 1 78.56 159 GLU B N 1
ATOM 2669 C CA . GLU B 1 159 ? 6.988 28.453 6.652 1 78.56 159 GLU B CA 1
ATOM 2670 C C . GLU B 1 159 ? 6.07 28.156 7.832 1 78.56 159 GLU B C 1
ATOM 2672 O O . GLU B 1 159 ? 4.879 27.891 7.648 1 78.56 159 GLU B O 1
ATOM 2677 N N . LEU B 1 160 ? 6.676 28.156 9.047 1 80.12 160 LEU B N 1
ATOM 2678 C CA . LEU B 1 160 ? 5.871 27.922 10.25 1 80.12 160 LEU B CA 1
ATOM 2679 C C . LEU B 1 160 ? 4.855 29.047 10.438 1 80.12 160 LEU B C 1
ATOM 2681 O O . LEU B 1 160 ? 3.703 28.781 10.797 1 80.12 160 LEU B O 1
ATOM 2685 N N . GLN B 1 161 ? 5.219 30.25 10.188 1 76.94 161 GLN B N 1
ATOM 2686 C CA . GLN B 1 161 ? 4.312 31.375 10.305 1 76.94 161 GLN B CA 1
ATOM 2687 C C . GLN B 1 161 ? 3.174 31.281 9.289 1 76.94 161 GLN B C 1
ATOM 2689 O O . GLN B 1 161 ? 2.018 31.547 9.617 1 76.94 161 GLN B O 1
ATOM 2694 N N . GLU B 1 162 ? 3.518 30.953 8.109 1 77.81 162 GLU B N 1
ATOM 2695 C CA . GLU B 1 162 ? 2.504 30.781 7.07 1 77.81 162 GLU B CA 1
ATOM 2696 C C . GLU B 1 162 ? 1.52 29.688 7.438 1 77.81 162 GLU B C 1
ATOM 2698 O O . GLU B 1 162 ? 0.314 29.812 7.211 1 77.81 162 GLU B O 1
ATOM 2703 N N . SER B 1 163 ? 2.078 28.594 7.953 1 79.81 163 SER B N 1
ATOM 2704 C CA . SER B 1 163 ? 1.214 27.516 8.406 1 79.81 163 SER B CA 1
ATOM 2705 C C . SER B 1 163 ? 0.296 27.969 9.531 1 79.81 163 SER B C 1
ATOM 2707 O O . SER B 1 163 ? -0.89 27.641 9.547 1 79.81 163 SER B O 1
ATOM 2709 N N . ALA B 1 164 ? 0.842 28.688 10.516 1 77.31 164 ALA B N 1
ATOM 2710 C CA . ALA B 1 164 ? 0.024 29.234 11.594 1 77.31 164 ALA B CA 1
ATOM 2711 C C . ALA B 1 164 ? -1.102 30.094 11.047 1 77.31 164 ALA B C 1
ATOM 2713 O O . ALA B 1 164 ? -2.225 30.078 11.555 1 77.31 164 ALA B O 1
ATOM 2714 N N . GLY B 1 165 ? -0.802 30.844 10.047 1 75.44 165 GLY B N 1
ATOM 2715 C CA . GLY B 1 165 ? -1.782 31.719 9.43 1 75.44 165 GLY B CA 1
ATOM 2716 C C . GLY B 1 165 ? -2.855 30.984 8.664 1 75.44 165 GLY B C 1
ATOM 2717 O O . GLY B 1 165 ? -3.928 31.531 8.391 1 75.44 165 GLY B O 1
ATOM 2718 N N . SER B 1 166 ? -2.572 29.781 8.281 1 75.88 166 SER B N 1
ATOM 2719 C CA . SER B 1 166 ? -3.504 29.016 7.465 1 75.88 166 SER B CA 1
ATOM 2720 C C . SER B 1 166 ? -4.711 28.562 8.281 1 75.88 166 SER B C 1
ATOM 2722 O O . SER B 1 166 ? -5.684 28.047 7.723 1 75.88 166 SER B O 1
ATOM 2724 N N . HIS B 1 167 ? -4.648 28.734 9.609 1 78.44 167 HIS B N 1
ATOM 2725 C CA . HIS B 1 167 ? -5.77 28.391 10.477 1 78.44 167 HIS B CA 1
ATOM 2726 C C . HIS B 1 167 ? -6.895 29.406 10.359 1 78.44 167 HIS B C 1
ATOM 2728 O O . HIS B 1 167 ? -8.07 29.047 10.5 1 78.44 167 HIS B O 1
ATOM 2734 N N . GLU B 1 168 ? -6.512 30.578 10.086 1 77.31 168 GLU B N 1
ATOM 2735 C CA . GLU B 1 168 ? -7.465 31.688 10.125 1 77.31 168 GLU B CA 1
ATOM 2736 C C . GLU B 1 168 ? -8.609 31.453 9.141 1 77.31 168 GLU B C 1
ATOM 2738 O O . GLU B 1 168 ? -9.781 31.562 9.508 1 77.31 168 GLU B O 1
ATOM 2743 N N . PRO B 1 169 ? -8.359 31.188 7.922 1 70.56 169 PRO B N 1
ATOM 2744 C CA . PRO B 1 169 ? -9.477 30.953 7.008 1 70.56 169 PRO B CA 1
ATOM 2745 C C . PRO B 1 169 ? -10.383 29.812 7.469 1 70.56 169 PRO B C 1
ATOM 2747 O O . PRO B 1 169 ? -11.602 29.875 7.277 1 70.56 169 PRO B O 1
ATOM 2750 N N . LEU B 1 170 ? -9.898 28.828 8.055 1 75.44 170 LEU B N 1
ATOM 2751 C CA . LEU B 1 170 ? -10.688 27.703 8.539 1 75.44 170 LEU B CA 1
ATOM 2752 C C . LEU B 1 170 ? -11.531 28.125 9.742 1 75.44 170 LEU B C 1
ATOM 2754 O O . LEU B 1 170 ? -12.688 27.719 9.867 1 75.44 170 LEU B O 1
ATOM 2758 N N . LEU B 1 171 ? -10.852 28.797 10.656 1 73.81 171 LEU B N 1
ATOM 2759 C CA . LEU B 1 171 ? -11.602 29.312 11.797 1 73.81 171 LEU B CA 1
ATOM 2760 C C . LEU B 1 171 ? -12.758 30.188 11.336 1 73.81 171 LEU B C 1
ATOM 2762 O O . LEU B 1 171 ? -13.875 30.078 11.852 1 73.81 171 LEU B O 1
ATOM 2766 N N . HIS B 1 172 ? -12.477 31.078 10.359 1 75.5 172 HIS B N 1
ATOM 2767 C CA . HIS B 1 172 ? -13.523 31.922 9.805 1 75.5 172 HIS B CA 1
ATOM 2768 C C . HIS B 1 172 ? -14.625 31.094 9.164 1 75.5 172 HIS B C 1
ATOM 2770 O O . HIS B 1 172 ? -15.812 31.406 9.305 1 75.5 172 HIS B O 1
ATOM 2776 N N . TYR B 1 173 ? -14.266 30.094 8.484 1 73.75 173 TYR B N 1
ATOM 2777 C CA . TYR B 1 173 ? -15.219 29.172 7.871 1 73.75 173 TYR B CA 1
ATOM 2778 C C . TYR B 1 173 ? -16.141 28.562 8.922 1 73.75 173 TYR B C 1
ATOM 2780 O O . TYR B 1 173 ? -17.359 28.531 8.742 1 73.75 173 TYR B O 1
ATOM 2788 N N . ILE B 1 174 ? -15.648 28.078 10.008 1 74.19 174 ILE B N 1
ATOM 2789 C CA . ILE B 1 174 ? -16.438 27.453 11.07 1 74.19 174 ILE B CA 1
ATOM 2790 C C . ILE B 1 174 ? -17.328 28.516 11.727 1 74.19 174 ILE B C 1
ATOM 2792 O O . ILE B 1 174 ? -18.484 28.234 12.055 1 74.19 174 ILE B O 1
ATOM 2796 N N . GLU B 1 175 ? -16.75 29.672 11.945 1 72.69 175 GLU B N 1
ATOM 2797 C CA . GLU B 1 175 ? -17.531 30.766 12.523 1 72.69 175 GLU B CA 1
ATOM 2798 C C . GLU B 1 175 ? -18.734 31.109 11.656 1 72.69 175 GLU B C 1
ATOM 2800 O O . GLU B 1 175 ? -19.828 31.375 12.172 1 72.69 175 GLU B O 1
ATOM 2805 N N . THR B 1 176 ? -18.562 31.156 10.352 1 69.19 176 THR B N 1
ATOM 2806 C CA . THR B 1 176 ? -19.656 31.438 9.43 1 69.19 176 THR B CA 1
ATOM 2807 C C . THR B 1 176 ? -20.719 30.344 9.523 1 69.19 176 THR B C 1
ATOM 2809 O O . THR B 1 176 ? -21.922 30.641 9.5 1 69.19 176 THR B O 1
ATOM 2812 N N . LEU B 1 177 ? -20.328 29.141 9.594 1 71.25 177 LEU B N 1
ATOM 2813 C CA . LEU B 1 177 ? -21.266 28.031 9.727 1 71.25 177 LEU B CA 1
ATOM 2814 C C . LEU B 1 177 ? -22.047 28.141 11.039 1 71.25 177 LEU B C 1
ATOM 2816 O O . LEU B 1 177 ? -23.25 27.859 11.078 1 71.25 177 LEU B O 1
ATOM 2820 N N . MET B 1 178 ? -21.344 28.484 12.078 1 72.25 178 MET B N 1
ATOM 2821 C CA . MET B 1 178 ? -21.984 28.656 13.383 1 72.25 178 MET B CA 1
ATOM 2822 C C . MET B 1 178 ? -23.016 29.766 13.336 1 72.25 178 MET B C 1
ATOM 2824 O O . MET B 1 178 ? -24.078 29.672 13.961 1 72.25 178 MET B O 1
ATOM 2828 N N . ALA B 1 179 ? -22.703 30.781 12.633 1 68.06 179 ALA B N 1
ATOM 2829 C CA . ALA B 1 179 ? -23.609 31.922 12.516 1 68.06 179 ALA B CA 1
ATOM 2830 C C . ALA B 1 179 ? -24.844 31.578 11.688 1 68.06 179 ALA B C 1
ATOM 2832 O O . ALA B 1 179 ? -25.922 32.125 11.93 1 68.06 179 ALA B O 1
ATOM 2833 N N . GLN B 1 180 ? -24.672 30.781 10.68 1 65.5 180 GLN B N 1
ATOM 2834 C CA . GLN B 1 180 ? -25.797 30.391 9.836 1 65.5 180 GLN B CA 1
ATOM 2835 C C . GLN B 1 180 ? -26.766 29.469 10.594 1 65.5 180 GLN B C 1
ATOM 2837 O O . GLN B 1 180 ? -27.953 29.453 10.312 1 65.5 180 GLN B O 1
ATOM 2842 N N . LYS B 1 181 ? -26.297 28.609 11.383 1 60.97 181 LYS B N 1
ATOM 2843 C CA . LYS B 1 181 ? -27.172 27.688 12.094 1 60.97 181 LYS B CA 1
ATOM 2844 C C . LYS B 1 181 ? -27.828 28.359 13.289 1 60.97 181 LYS B C 1
ATOM 2846 O O . LYS B 1 181 ? -28.812 27.859 13.828 1 60.97 181 LYS B O 1
ATOM 2851 N N . GLY B 1 182 ? -27.438 29.391 13.758 1 53.56 182 GLY B N 1
ATOM 2852 C CA . GLY B 1 182 ? -28.203 30.125 14.75 1 53.56 182 GLY B CA 1
ATOM 2853 C C . GLY B 1 182 ? -29.297 30.984 14.133 1 53.56 182 GLY B C 1
ATOM 2854 O O . GLY B 1 182 ? -29.281 31.25 12.93 1 53.56 182 GLY B O 1
#

Secondary structure (DSSP, 8-state):
----HHHHHHHHHHHHTTTS-HHHHHHHHHHHHHHTTGGGSTTS-SS-SSPPPSTTTHHHHHHHHHHHHH--SHHHHHHHHHHHHHHHHHS-HHHHHHHHHHHHGGGTEEEEES-TTSTTSHHHHHHHHHHHHHHHHHHHHHT--TT--HHHHHHHHHHHHHHHHTHHHHHHHHHHHHHHH-/----HHHHHHHHHHHHTTTS-HHHHHHHHHHHHHHTTGGGSTTS-SS-SSPPPSTTTHHHHHHHHHHHHH--SHHHHHHHHHHHHHHHHHS-HHHHHHHHHHHHGGGTEEEEES---STTSHHHHHHHHHHHHHHHHHHHHHT--TT--HHHHHHHHHHHHHHHHTHHHHHHHHHHHHHHH-

Solvent-accessible surface area (backbone atoms only — not comparable to full-atom values): 19018 Å² total; per-residue (Å²): 129,80,65,48,58,61,58,39,50,30,52,42,56,60,58,46,49,81,81,37,52,68,57,54,52,33,43,45,25,28,44,37,32,58,72,58,42,45,58,69,39,87,63,36,58,83,64,65,89,56,58,72,69,41,88,82,38,39,64,57,35,26,54,52,50,54,46,32,49,69,44,61,46,52,64,21,38,24,51,45,56,63,40,40,67,18,48,52,54,51,37,58,63,70,55,37,33,52,33,50,28,64,47,33,38,87,59,37,28,43,54,42,76,52,66,96,42,65,102,28,38,68,55,23,43,46,46,44,49,31,49,48,32,44,47,48,20,48,49,41,53,70,68,51,52,100,78,55,48,72,67,54,41,50,49,26,44,50,35,36,50,51,24,37,54,42,37,51,65,52,48,50,51,44,51,52,53,52,56,64,73,95,129,79,64,49,58,62,58,39,50,31,52,43,56,58,57,45,50,79,80,37,53,67,57,54,51,34,43,45,25,28,44,38,34,60,72,58,42,45,57,69,39,87,64,35,57,84,64,66,90,54,58,70,70,41,87,83,38,38,63,57,35,27,52,50,50,56,46,32,48,71,44,60,46,52,64,22,37,24,50,45,57,65,41,40,67,19,48,51,55,50,36,59,64,70,55,37,33,52,33,50,28,66,45,32,39,87,59,37,29,43,54,42,75,52,67,95,41,64,108,25,39,70,56,24,43,46,46,46,50,32,49,48,32,46,47,51,20,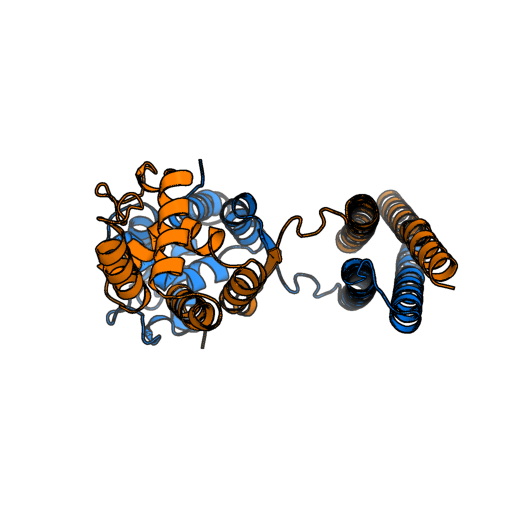49,48,40,53,68,68,52,53,101,78,54,48,72,68,53,42,49,48,27,44,51,34,36,51,52,24,38,56,42,37,51,64,52,49,50,50,42,51,51,53,51,58,64,73,97

InterPro domains:
  IPR009364 YdaT-like [PF06254] (9-164)
  IPR037042 Transcriptional regulator YdaT-like superfamily [G3DSA:1.10.3600.10] (6-113)

pLDDT: mean 84.44, std 14.49, range [32.94, 98.5]